Protein AF-A0A0L0SS19-F1 (afdb_monomer)

InterPro domains:
  IPR013730 Fyv7/TAP26 [PF08524] (125-200)
  IPR013730 Fyv7/TAP26 [PR01854] (126-149)
  IPR013730 Fyv7/TAP26 [PR01854] (151-172)
  IPR013730 Fyv7/TAP26 [PR01854] (174-198)

Sequence (203 aa):
MKLNSKQKLIHNSRVKKSYAKLLAKEGYGGPSTPAITEDEATPPGNERHSSLLPDDNEAELAPRRAPQGKLAGNRSYSSCSPADPFPKIRISPLVPFLSTRSDIAKAVAKAGAKNRNITALTGPVSKPNPFKKAFEEAERIRAEREREVQERLRKKQDVAKAKKSAQRKRHHEATVMNKKNDRGQPNMRSRINLLLDKIQGGK

Solvent-accessible surface area (backbone atoms only — not comparable to full-atom values): 13844 Å² total; per-residue (Å²): 134,88,74,52,74,70,56,49,53,52,49,52,54,50,51,53,52,52,49,54,52,48,34,51,72,71,66,74,47,73,86,87,73,79,87,84,75,92,80,89,90,85,88,87,82,93,74,88,81,83,73,89,72,86,87,81,77,86,74,78,82,71,83,80,80,76,82,86,77,87,74,88,77,92,74,80,91,76,91,76,86,92,85,80,87,75,80,80,76,79,75,71,83,79,73,80,80,78,76,65,78,69,64,66,69,67,69,67,73,77,78,79,87,85,86,88,82,79,88,83,75,82,61,92,88,67,77,79,67,90,53,55,68,58,51,57,52,51,50,52,54,49,54,51,52,53,51,51,52,52,51,54,50,50,53,51,50,51,53,50,50,52,52,51,52,53,49,50,50,53,51,49,52,51,48,46,67,66,36,53,45,99,84,69,43,72,40,56,68,61,39,50,52,56,49,49,50,49,67,77,63,64,123

Foldseek 3Di:
DDDDPVRVVVVVVVVVVVVVVVCVVVVVDPDDDDDDDDDDDDDDDDDDPDDDDDPPPPPPPDPDDDDDDDDDDDDDDDDDDDDDDDPPPPPDPPPPPCPPPVPVVVVVVPPPPPDPDDPPPPDPDDDPDPCPVVVVVVVVVVVVVVVVVVVVVVVVVVVVVVVVVVVVVVVVLVCQQCDADPVRHRPVVSVVVVVVCCVVVVD

Mean predicted aligned error: 21.73 Å

Organism: Allomyces macrogynus (strain ATCC 38327) (NCBI:txid578462)

Structure (mmCIF, N/CA/C/O backbone):
data_AF-A0A0L0SS19-F1
#
_entry.id   AF-A0A0L0SS19-F1
#
loop_
_atom_site.group_PDB
_atom_site.id
_atom_site.type_symbol
_atom_site.label_atom_id
_atom_site.label_alt_id
_atom_site.label_comp_id
_atom_site.label_asym_id
_atom_site.label_entity_id
_atom_site.label_seq_id
_atom_site.pdbx_PDB_ins_code
_atom_site.Cartn_x
_atom_site.Cartn_y
_atom_site.Cartn_z
_atom_site.occupancy
_atom_site.B_iso_or_equiv
_atom_site.auth_seq_id
_atom_site.auth_comp_id
_atom_site.auth_asym_id
_atom_site.auth_atom_id
_atom_site.pdbx_PDB_model_num
ATOM 1 N N . MET A 1 1 ? 14.733 25.574 27.489 1.00 58.19 1 MET A N 1
ATOM 2 C CA . MET A 1 1 ? 14.801 25.111 26.082 1.00 58.19 1 MET A CA 1
ATOM 3 C C . MET A 1 1 ? 13.701 24.083 25.843 1.00 58.19 1 MET A C 1
ATOM 5 O O . MET A 1 1 ? 13.650 23.095 26.565 1.00 58.19 1 MET A O 1
ATOM 9 N N . LYS A 1 2 ? 12.764 24.329 24.917 1.00 63.97 2 LYS A N 1
ATOM 10 C CA . LYS A 1 2 ? 11.657 23.395 24.641 1.00 63.97 2 LYS A CA 1
ATOM 11 C C . LYS A 1 2 ? 12.193 22.221 23.814 1.00 63.97 2 LYS A C 1
ATOM 13 O O . LYS A 1 2 ? 12.734 22.435 22.738 1.00 63.97 2 LYS A O 1
ATOM 18 N N . LEU A 1 3 ? 12.055 20.996 24.322 1.00 70.31 3 LEU A N 1
ATOM 19 C CA . LEU A 1 3 ? 12.428 19.786 23.583 1.00 70.31 3 LEU A CA 1
ATOM 20 C C . LEU A 1 3 ? 11.507 19.600 22.371 1.00 70.31 3 LEU A C 1
ATOM 22 O O . LEU A 1 3 ? 10.281 19.688 22.501 1.00 70.31 3 LEU A O 1
ATOM 26 N N . ASN A 1 4 ? 12.095 19.293 21.215 1.00 85.19 4 ASN A N 1
ATOM 27 C CA . ASN A 1 4 ? 11.348 18.981 19.997 1.00 85.19 4 ASN A CA 1
ATOM 28 C C . ASN A 1 4 ? 10.493 17.719 20.208 1.00 85.19 4 ASN A C 1
ATOM 30 O O . ASN A 1 4 ? 10.881 16.824 20.961 1.00 85.19 4 ASN A O 1
ATOM 34 N N . SER A 1 5 ? 9.345 17.610 19.526 1.00 86.00 5 SER A N 1
ATOM 35 C CA . SER A 1 5 ? 8.390 16.491 19.695 1.00 86.00 5 SER A CA 1
ATOM 36 C C . SER A 1 5 ? 9.067 15.107 19.637 1.00 86.00 5 SER A C 1
ATOM 38 O O . SER A 1 5 ? 8.868 14.258 20.506 1.00 86.00 5 SER A O 1
ATOM 40 N N . LYS A 1 6 ? 10.011 14.928 18.702 1.00 89.25 6 LYS A N 1
ATOM 41 C CA . LYS A 1 6 ? 10.833 13.714 18.575 1.00 89.25 6 LYS A CA 1
ATOM 42 C C . LYS A 1 6 ? 11.695 13.422 19.811 1.00 89.25 6 LYS A C 1
ATOM 44 O O . LYS A 1 6 ? 11.805 12.272 20.226 1.00 89.25 6 LYS A O 1
ATOM 49 N N . GLN A 1 7 ? 12.305 14.443 20.411 1.00 89.19 7 GLN A N 1
ATOM 50 C CA . GLN A 1 7 ? 13.129 14.286 21.614 1.00 89.19 7 GLN A CA 1
ATOM 51 C C . GLN A 1 7 ? 12.273 13.912 22.827 1.00 89.19 7 GLN A C 1
ATOM 53 O O . GLN A 1 7 ? 12.681 13.050 23.604 1.00 89.19 7 GLN A O 1
ATOM 58 N N . LYS A 1 8 ? 11.065 14.482 22.948 1.00 91.88 8 LYS A N 1
ATOM 59 C CA . LYS A 1 8 ? 10.093 14.095 23.984 1.00 91.88 8 LYS A CA 1
ATOM 60 C C . LYS A 1 8 ? 9.676 12.632 23.846 1.00 91.88 8 LYS A C 1
ATOM 62 O O . LYS A 1 8 ? 9.671 11.909 24.836 1.00 91.88 8 LYS A O 1
ATOM 67 N N . LEU A 1 9 ? 9.402 12.169 22.625 1.00 93.69 9 LEU A N 1
ATOM 68 C CA . LEU A 1 9 ? 9.032 10.773 22.377 1.00 93.69 9 LEU A CA 1
ATOM 69 C C . LEU A 1 9 ? 10.165 9.804 22.752 1.00 93.69 9 LEU A C 1
ATOM 71 O O . LEU A 1 9 ? 9.937 8.810 23.442 1.00 93.69 9 LEU A O 1
ATOM 75 N N . ILE A 1 10 ? 11.402 10.125 22.356 1.00 93.94 10 ILE A N 1
ATOM 76 C CA . ILE A 1 10 ? 12.586 9.330 22.713 1.00 93.94 10 ILE A CA 1
ATOM 77 C C . ILE A 1 10 ? 12.769 9.304 24.233 1.00 93.94 10 ILE A C 1
ATOM 79 O O . ILE A 1 10 ? 12.961 8.229 24.801 1.00 93.94 10 ILE A O 1
ATOM 83 N N . HIS A 1 11 ? 12.670 10.456 24.897 1.00 94.75 11 HIS A N 1
ATOM 84 C CA . HIS A 1 11 ? 12.782 10.556 26.348 1.00 94.75 11 HIS A CA 1
ATOM 85 C C . HIS A 1 11 ? 11.715 9.710 27.054 1.00 94.75 11 HIS A C 1
ATOM 87 O O . HIS A 1 11 ? 12.064 8.839 27.846 1.00 94.75 11 HIS A O 1
ATOM 93 N N . ASN A 1 12 ? 10.444 9.854 26.674 1.00 94.44 12 ASN A N 1
ATOM 94 C CA . ASN A 1 12 ? 9.341 9.078 27.240 1.00 94.44 12 ASN A CA 1
ATOM 95 C C . ASN A 1 12 ? 9.544 7.569 27.050 1.00 94.44 12 ASN A C 1
ATOM 97 O O . ASN A 1 12 ? 9.307 6.791 27.971 1.00 94.44 12 ASN A O 1
ATOM 101 N N . SER A 1 13 ? 10.029 7.139 25.880 1.00 93.94 13 SER A N 1
ATOM 102 C CA . SER A 1 13 ? 10.322 5.721 25.633 1.00 93.94 13 SER A CA 1
ATOM 103 C C . SER A 1 13 ? 11.456 5.188 26.519 1.00 93.94 13 SER A C 1
ATOM 105 O O . SER A 1 13 ? 11.392 4.049 26.981 1.00 93.94 13 SER A O 1
ATOM 107 N N . ARG A 1 14 ? 12.477 6.011 26.802 1.00 96.12 14 ARG A N 1
ATOM 108 C CA . ARG A 1 14 ? 13.580 5.660 27.709 1.00 96.12 14 ARG A CA 1
ATOM 109 C C . ARG A 1 14 ? 13.100 5.580 29.154 1.00 96.12 14 ARG A C 1
ATOM 111 O O . ARG A 1 14 ? 13.390 4.581 29.802 1.00 96.12 14 ARG A O 1
ATOM 118 N N . VAL A 1 15 ? 12.318 6.563 29.603 1.00 96.00 15 VAL A N 1
ATOM 119 C CA . VAL A 1 15 ? 11.724 6.608 30.951 1.00 96.00 15 VAL A CA 1
ATOM 120 C C . VAL A 1 15 ? 10.823 5.397 31.197 1.00 96.00 15 VAL A C 1
ATOM 122 O O . VAL A 1 15 ? 10.957 4.726 32.216 1.00 96.00 15 VAL A O 1
ATOM 125 N N . LYS A 1 16 ? 9.960 5.038 30.238 1.00 95.06 16 LYS A N 1
ATOM 126 C CA . LYS A 1 16 ? 9.112 3.838 30.351 1.00 95.06 16 LYS A CA 1
ATOM 127 C C . LYS A 1 16 ? 9.937 2.554 30.458 1.00 95.06 16 LYS A C 1
ATOM 129 O O . LYS A 1 16 ? 9.637 1.702 31.287 1.00 95.06 16 LYS A O 1
ATOM 134 N N . LYS A 1 17 ? 11.000 2.419 29.656 1.00 95.12 17 LYS A N 1
ATOM 135 C CA . LYS A 1 17 ? 11.898 1.253 29.715 1.00 95.12 17 LYS A CA 1
ATOM 136 C C . LYS A 1 17 ? 12.668 1.171 31.032 1.00 95.12 17 LYS A C 1
ATOM 138 O O . LYS A 1 17 ? 12.829 0.072 31.551 1.00 95.12 17 LYS A O 1
ATOM 143 N N . SER A 1 18 ? 13.163 2.289 31.565 1.00 92.12 18 SER A N 1
ATOM 144 C CA . SER A 1 18 ? 13.852 2.292 32.862 1.00 92.12 18 SER A CA 1
ATOM 145 C C . SER A 1 18 ? 12.894 1.972 34.003 1.00 92.12 18 SER A C 1
ATOM 147 O O . SER A 1 18 ? 13.243 1.181 34.869 1.00 92.12 18 SER A O 1
ATOM 149 N N . TYR A 1 19 ? 11.674 2.511 33.964 1.00 93.12 19 TYR A N 1
ATOM 150 C CA . TYR A 1 19 ? 10.646 2.221 34.958 1.00 93.12 19 TYR A CA 1
ATOM 151 C C . TYR A 1 19 ? 10.240 0.741 34.957 1.00 93.12 19 TYR A C 1
ATOM 153 O O . TYR A 1 19 ? 10.231 0.110 36.006 1.00 93.12 19 TYR A O 1
ATOM 161 N N . ALA A 1 20 ? 10.027 0.144 33.779 1.00 89.19 20 ALA A N 1
ATOM 162 C CA . ALA A 1 20 ? 9.743 -1.288 33.668 1.00 89.19 20 ALA A CA 1
ATOM 163 C C . ALA A 1 20 ? 10.876 -2.164 34.237 1.00 89.19 20 ALA A C 1
ATOM 165 O O . ALA A 1 20 ? 10.614 -3.175 34.882 1.00 89.19 20 ALA A O 1
ATOM 166 N N . LYS A 1 21 ? 12.142 -1.764 34.045 1.00 89.56 21 LYS A N 1
ATOM 167 C CA . LYS A 1 21 ? 13.296 -2.460 34.641 1.00 89.56 21 LYS A CA 1
ATOM 168 C C . LYS A 1 21 ? 13.329 -2.352 36.165 1.00 89.56 21 LYS A C 1
ATOM 170 O O . LYS A 1 21 ? 13.730 -3.312 36.813 1.00 89.56 21 LYS A O 1
ATOM 175 N N . LEU A 1 22 ? 12.937 -1.208 36.726 1.00 88.94 22 LEU A N 1
ATOM 176 C CA . LEU A 1 22 ? 12.841 -1.027 38.177 1.00 88.94 22 LEU A CA 1
ATOM 177 C C . LEU A 1 22 ? 11.718 -1.886 38.761 1.00 88.94 22 LEU A C 1
ATOM 179 O O . LEU A 1 22 ? 11.968 -2.631 39.699 1.00 88.94 22 LEU A O 1
ATOM 183 N N . LEU A 1 23 ? 10.541 -1.893 38.130 1.00 85.38 23 LEU A N 1
ATOM 184 C CA . LEU A 1 23 ? 9.428 -2.756 38.539 1.00 85.38 23 LEU A CA 1
ATOM 185 C C . LEU A 1 23 ? 9.785 -4.248 38.502 1.00 85.38 23 LEU A C 1
ATOM 187 O O . LEU A 1 23 ? 9.401 -4.994 39.399 1.00 85.38 23 LEU A O 1
ATOM 191 N N . ALA A 1 24 ? 10.542 -4.680 37.488 1.00 80.62 24 ALA A N 1
ATOM 192 C CA . ALA A 1 24 ? 11.040 -6.052 37.408 1.00 80.62 24 ALA A CA 1
ATOM 193 C C . ALA A 1 24 ? 12.067 -6.369 38.510 1.00 80.62 24 ALA A C 1
ATOM 195 O O . ALA A 1 24 ? 12.122 -7.495 38.992 1.00 80.62 24 ALA A O 1
ATOM 196 N N . LYS A 1 25 ? 12.879 -5.386 38.921 1.00 84.31 25 LYS A N 1
ATOM 197 C CA . LYS A 1 25 ? 13.882 -5.545 39.984 1.00 84.31 25 LYS A CA 1
ATOM 198 C C . LYS A 1 25 ? 13.261 -5.558 41.386 1.00 84.31 25 LYS A C 1
ATOM 200 O O . LYS A 1 25 ? 13.773 -6.249 42.256 1.00 84.31 25 LYS A O 1
ATOM 205 N N . GLU A 1 26 ? 12.177 -4.816 41.596 1.00 78.88 26 GLU A N 1
ATOM 206 C CA . GLU A 1 26 ? 11.478 -4.694 42.886 1.00 78.88 26 GLU A CA 1
ATOM 207 C C . GLU A 1 26 ? 10.372 -5.746 43.086 1.00 78.88 26 GLU A C 1
ATOM 209 O O . GLU A 1 26 ? 9.649 -5.699 44.075 1.00 78.88 26 GLU A O 1
ATOM 214 N N . GLY A 1 27 ? 10.221 -6.704 42.163 1.00 67.56 27 GLY A N 1
ATOM 215 C CA . GLY A 1 27 ? 9.250 -7.799 42.292 1.00 67.56 27 GLY A CA 1
ATOM 216 C C . GLY A 1 27 ? 7.784 -7.395 42.089 1.00 67.56 27 GLY A C 1
ATOM 217 O O . GLY A 1 27 ? 6.902 -8.237 42.219 1.00 67.56 27 GLY A O 1
ATOM 218 N N . TYR A 1 28 ? 7.510 -6.140 41.719 1.00 62.31 28 TYR A N 1
ATOM 219 C CA . TYR A 1 28 ? 6.160 -5.647 41.410 1.00 62.31 28 TYR A CA 1
ATOM 220 C C . TYR A 1 28 ? 5.714 -5.959 39.970 1.00 62.31 28 TYR A C 1
ATOM 222 O O . TYR A 1 28 ? 4.529 -5.870 39.651 1.00 62.31 28 TYR A O 1
ATOM 230 N N . GLY A 1 29 ? 6.643 -6.335 39.087 1.00 56.50 29 GLY A N 1
ATOM 231 C CA . GLY A 1 29 ? 6.344 -6.852 37.752 1.00 56.50 29 GLY A CA 1
ATOM 232 C C . GLY A 1 29 ? 6.274 -8.376 37.760 1.00 56.50 29 GLY A C 1
ATOM 233 O O . GLY A 1 29 ? 7.290 -9.028 37.530 1.00 56.50 29 GLY A O 1
ATOM 234 N N . GLY A 1 30 ? 5.093 -8.937 38.028 1.00 51.06 30 GLY A N 1
ATOM 235 C CA . GLY A 1 30 ? 4.859 -10.380 37.942 1.00 51.06 30 GLY A CA 1
ATOM 236 C C . GLY A 1 30 ? 5.252 -10.959 36.567 1.00 51.06 30 GLY A C 1
ATOM 237 O O . GLY A 1 30 ? 5.147 -10.269 35.547 1.00 51.06 30 GLY A O 1
ATOM 238 N N . PRO A 1 31 ? 5.722 -12.216 36.509 1.00 49.84 31 PRO A N 1
ATOM 239 C CA . PRO A 1 31 ? 6.215 -12.834 35.285 1.00 49.84 31 PRO A CA 1
ATOM 240 C C . PRO A 1 31 ? 5.063 -13.165 34.322 1.00 49.84 31 PRO A C 1
ATOM 242 O O . PRO A 1 31 ? 4.438 -14.214 34.426 1.00 49.84 31 PRO A O 1
ATOM 245 N N . SER A 1 32 ? 4.809 -12.316 33.326 1.00 51.56 32 SER A N 1
ATOM 246 C CA . SER A 1 32 ? 4.187 -12.758 32.069 1.00 51.56 32 SER A CA 1
ATOM 247 C C . SER A 1 32 ? 5.329 -12.976 31.070 1.00 51.56 32 SER A C 1
ATOM 249 O O . SER A 1 32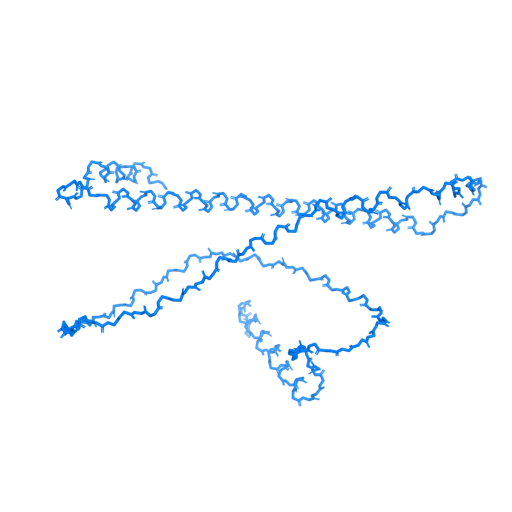 ? 5.914 -12.006 30.597 1.00 51.56 32 SER A O 1
ATOM 251 N N . THR A 1 33 ? 5.811 -14.165 30.737 1.00 47.66 33 THR A N 1
ATOM 252 C CA . THR A 1 33 ? 5.260 -15.523 30.731 1.00 47.66 33 THR A CA 1
ATOM 253 C C . THR A 1 33 ? 6.456 -16.482 30.600 1.00 47.66 33 THR A C 1
ATOM 255 O O . THR A 1 33 ? 7.240 -16.287 29.664 1.00 47.66 33 THR A O 1
ATOM 258 N N . PRO A 1 34 ? 6.632 -17.522 31.429 1.00 44.66 34 PRO A N 1
ATOM 259 C CA . PRO A 1 34 ? 7.363 -18.705 31.005 1.00 44.66 34 PRO A CA 1
ATOM 260 C C . PRO A 1 34 ? 6.408 -19.676 30.300 1.00 44.66 34 PRO A C 1
ATOM 262 O O . PRO A 1 34 ? 5.210 -19.719 30.576 1.00 44.66 34 PRO A O 1
ATOM 265 N N . ALA A 1 35 ? 6.964 -20.410 29.343 1.00 46.25 35 ALA A N 1
ATOM 266 C CA . ALA A 1 35 ? 6.311 -21.460 28.581 1.00 46.25 35 ALA A CA 1
ATOM 267 C C . ALA A 1 35 ? 5.540 -22.438 29.486 1.00 46.25 35 ALA A C 1
ATOM 269 O O . ALA A 1 35 ? 6.104 -22.990 30.427 1.00 46.25 35 ALA A O 1
ATOM 270 N N . ILE A 1 36 ? 4.262 -22.655 29.171 1.00 39.28 36 ILE A N 1
ATOM 271 C CA . ILE A 1 36 ? 3.443 -23.715 29.758 1.00 39.28 36 ILE A CA 1
ATOM 272 C C . ILE A 1 36 ? 3.715 -24.985 28.947 1.00 39.28 36 ILE A C 1
ATOM 274 O O . ILE A 1 36 ? 3.286 -25.100 27.799 1.00 39.28 36 ILE A O 1
ATOM 278 N N . THR A 1 37 ? 4.479 -25.899 29.539 1.00 44.25 37 THR A N 1
ATOM 279 C CA . THR A 1 37 ? 4.339 -27.343 29.330 1.00 44.25 37 THR A CA 1
ATOM 280 C C . THR A 1 37 ? 3.054 -27.808 30.011 1.00 44.25 37 THR A C 1
ATOM 282 O O . THR A 1 37 ? 2.724 -27.336 31.098 1.00 44.25 37 THR A O 1
ATOM 285 N N . GLU A 1 38 ? 2.329 -28.683 29.326 1.00 48.34 38 GLU A N 1
ATOM 286 C CA . GLU A 1 38 ? 1.059 -29.283 29.732 1.00 48.34 38 GLU A CA 1
ATOM 287 C C . GLU A 1 38 ? 1.206 -30.061 31.047 1.00 48.34 38 GLU A C 1
ATOM 289 O O . GLU A 1 38 ? 2.125 -30.863 31.173 1.00 48.34 38 GLU A O 1
ATOM 294 N N . ASP A 1 39 ? 0.352 -29.783 32.034 1.00 51.03 39 ASP A N 1
ATOM 295 C CA . ASP A 1 39 ? -0.538 -30.777 32.645 1.00 51.03 39 ASP A CA 1
ATOM 296 C C . ASP A 1 39 ? -1.341 -30.170 33.810 1.00 51.03 39 ASP A C 1
ATOM 298 O O . ASP A 1 39 ? -0.871 -29.320 34.563 1.00 51.03 39 ASP A O 1
ATOM 302 N N . GLU A 1 40 ? -2.560 -30.689 33.943 1.00 47.56 40 GLU A N 1
ATOM 303 C CA . GLU A 1 40 ? -3.430 -30.650 35.122 1.00 47.56 40 GLU A CA 1
ATOM 304 C C . GLU A 1 40 ? -4.441 -29.492 35.278 1.00 47.56 40 GLU A C 1
ATOM 306 O O . GLU A 1 40 ? -4.234 -28.322 34.963 1.00 47.56 40 GLU A O 1
ATOM 311 N N . ALA A 1 41 ? -5.639 -29.906 35.683 1.00 53.47 41 ALA A N 1
ATOM 312 C CA . ALA A 1 41 ? -6.928 -29.277 35.450 1.00 53.47 41 ALA A CA 1
ATOM 313 C C . ALA A 1 41 ? -7.349 -28.297 36.556 1.00 53.47 41 ALA A C 1
ATOM 315 O O . ALA A 1 41 ? -7.027 -28.532 37.715 1.00 53.47 41 ALA A O 1
ATOM 316 N N . THR A 1 42 ? -8.141 -27.265 36.199 1.00 45.34 42 THR A N 1
ATOM 317 C CA . THR A 1 42 ? -9.344 -26.731 36.909 1.00 45.34 42 THR A CA 1
ATOM 318 C C . THR A 1 42 ? -9.750 -25.340 36.351 1.00 45.34 42 THR A C 1
ATOM 320 O O . THR A 1 42 ? -8.909 -24.444 36.299 1.00 45.34 42 THR A O 1
ATOM 323 N N . PRO A 1 43 ? -11.025 -25.091 35.966 1.00 58.00 43 PRO A N 1
ATOM 324 C CA . PRO A 1 43 ? -11.619 -23.747 35.823 1.00 58.00 43 PRO A CA 1
ATOM 325 C C . PRO A 1 43 ? -12.578 -23.439 37.010 1.00 58.00 43 PRO A C 1
ATOM 327 O O . PRO A 1 43 ? -12.830 -24.355 37.793 1.00 58.00 43 PRO A O 1
ATOM 330 N N . PRO A 1 44 ? -13.228 -22.254 37.153 1.00 61.50 44 PRO A N 1
ATOM 331 C CA . PRO A 1 44 ? -13.167 -21.005 36.377 1.00 61.50 44 PRO A CA 1
ATOM 332 C C . PRO A 1 44 ? -13.003 -19.721 37.240 1.00 61.50 44 PRO A C 1
ATOM 334 O O . PRO A 1 44 ? -13.522 -19.617 38.348 1.00 61.50 44 PRO A O 1
ATOM 337 N N . GLY A 1 45 ? -12.382 -18.674 36.686 1.00 36.94 45 GLY A N 1
ATOM 338 C CA . GLY A 1 45 ? -12.271 -17.355 37.325 1.00 36.94 45 GLY A CA 1
ATOM 339 C C . GLY A 1 45 ? -12.417 -16.226 36.310 1.00 36.94 45 GLY A C 1
ATOM 340 O O . GLY A 1 45 ? -11.525 -15.957 35.517 1.00 36.94 45 GLY A O 1
ATOM 341 N N . ASN A 1 46 ? -13.595 -15.623 36.307 1.00 54.09 46 ASN A N 1
ATOM 342 C CA . ASN A 1 46 ? -14.070 -14.586 35.405 1.00 54.09 46 ASN A CA 1
ATOM 343 C C . ASN A 1 46 ? -13.500 -13.213 35.792 1.00 54.09 46 ASN A C 1
ATOM 345 O O . ASN A 1 46 ? -14.027 -12.613 36.720 1.00 54.09 46 ASN A O 1
ATOM 349 N N . GLU A 1 47 ? -12.531 -12.670 35.049 1.00 44.59 47 GLU A N 1
ATOM 350 C CA . GLU A 1 47 ? -12.296 -11.220 35.027 1.00 44.59 47 GLU A CA 1
ATOM 351 C C . GLU A 1 47 ? -12.110 -10.693 33.601 1.00 44.59 47 GLU A C 1
ATOM 353 O O . GLU A 1 47 ? -11.186 -11.017 32.853 1.00 44.59 47 GLU A O 1
ATOM 358 N N . ARG A 1 48 ? -13.076 -9.856 33.225 1.00 54.38 48 ARG A N 1
ATOM 359 C CA . ARG A 1 48 ? -13.123 -9.079 31.995 1.00 54.38 48 ARG A CA 1
ATOM 360 C C . ARG A 1 48 ? -12.042 -7.999 32.041 1.00 54.38 48 ARG A C 1
ATOM 362 O O . ARG A 1 48 ? -12.309 -6.882 32.480 1.00 54.38 48 ARG A O 1
ATOM 369 N N . HIS A 1 49 ? -10.857 -8.276 31.508 1.00 46.28 49 HIS A N 1
ATOM 370 C CA . HIS A 1 49 ? -9.927 -7.203 31.160 1.00 46.28 49 HIS A CA 1
ATOM 371 C C . HIS A 1 49 ? -10.331 -6.563 29.834 1.00 46.28 49 HIS A C 1
ATOM 373 O O . HIS A 1 49 ? -9.882 -6.906 28.743 1.00 46.28 49 HIS A O 1
ATOM 379 N N . SER A 1 50 ? -11.229 -5.595 29.970 1.00 54.62 50 SER A N 1
ATOM 380 C CA . SER A 1 50 ? -11.457 -4.536 29.001 1.00 54.62 50 SER A CA 1
ATOM 381 C C . SER A 1 50 ? -10.224 -3.628 28.975 1.00 54.62 50 SER A C 1
ATOM 383 O O . SER A 1 50 ? -10.033 -2.810 29.869 1.00 54.62 50 SER A O 1
ATOM 385 N N . SER A 1 51 ? -9.402 -3.731 27.936 1.00 47.88 51 SER A N 1
ATOM 386 C CA . SER A 1 51 ? -8.495 -2.653 27.537 1.00 47.88 51 SER A CA 1
ATOM 387 C C . SER A 1 51 ? -8.453 -2.564 26.014 1.00 47.88 51 SER A C 1
ATOM 389 O O . SER A 1 51 ? -7.579 -3.072 25.320 1.00 47.88 51 SER A O 1
ATOM 391 N N . LEU A 1 52 ? -9.479 -1.883 25.501 1.00 47.88 52 LEU A N 1
ATOM 392 C CA . LEU A 1 52 ? -9.443 -1.175 24.228 1.00 47.88 52 LEU A CA 1
ATOM 393 C C . LEU A 1 52 ? -8.238 -0.223 24.237 1.00 47.88 52 LEU A C 1
ATOM 395 O O . LEU A 1 52 ? -8.281 0.823 24.881 1.00 47.88 52 LEU A O 1
ATOM 399 N N . LEU A 1 53 ? -7.174 -0.587 23.526 1.00 55.12 53 LEU A N 1
ATOM 400 C CA . LEU A 1 53 ? -6.159 0.362 23.085 1.00 55.12 53 LEU A CA 1
ATOM 401 C C . LEU A 1 53 ? -6.516 0.837 21.666 1.00 55.12 53 LEU A C 1
ATOM 403 O O . LEU A 1 53 ? -6.793 -0.001 20.805 1.00 55.12 53 LEU A O 1
ATOM 407 N N . PRO A 1 54 ? -6.511 2.153 21.397 1.00 51.06 54 PRO A N 1
ATOM 408 C CA . PRO A 1 54 ? -6.544 2.675 20.039 1.00 51.06 54 PRO A CA 1
ATOM 409 C C . PRO A 1 54 ? -5.161 2.505 19.392 1.00 51.06 54 PRO A C 1
ATOM 411 O O . PRO A 1 54 ? -4.188 3.150 19.782 1.00 51.06 54 PRO A O 1
ATOM 414 N N . ASP A 1 55 ? -5.076 1.620 18.399 1.00 47.31 55 ASP A N 1
ATOM 415 C CA . ASP A 1 55 ? -3.947 1.535 17.469 1.00 47.31 55 ASP A CA 1
ATOM 416 C C . ASP A 1 55 ? -4.108 2.605 16.376 1.00 47.31 55 ASP A C 1
ATOM 418 O O . ASP A 1 55 ? -4.611 2.336 15.280 1.00 47.31 55 ASP A O 1
ATOM 422 N N . ASP A 1 56 ? -3.654 3.820 16.678 1.00 50.66 56 ASP A N 1
ATOM 423 C CA . ASP A 1 56 ? -3.397 4.868 15.688 1.00 50.66 56 ASP A CA 1
ATOM 424 C C . ASP A 1 56 ? -1.880 4.984 15.473 1.00 50.66 56 ASP A C 1
ATOM 426 O O . ASP A 1 56 ? -1.192 5.867 15.985 1.00 50.66 56 ASP A O 1
ATOM 430 N N . ASN A 1 57 ? -1.340 4.029 14.712 1.00 52.53 57 ASN A N 1
ATOM 431 C CA . ASN A 1 57 ? -0.018 4.118 14.096 1.00 52.53 57 ASN A CA 1
ATOM 432 C C . ASN A 1 57 ? -0.196 4.458 12.607 1.00 52.53 57 ASN A C 1
ATOM 434 O O . ASN A 1 57 ? -0.132 3.588 11.736 1.00 52.53 57 ASN A O 1
ATOM 438 N N . GLU A 1 58 ? -0.402 5.743 12.313 1.00 49.06 58 GLU A N 1
ATOM 439 C CA . GLU A 1 58 ? -0.149 6.334 10.992 1.00 49.06 58 GLU A CA 1
ATOM 440 C C . GLU A 1 58 ? 1.372 6.344 10.756 1.00 49.06 58 GLU A C 1
ATOM 442 O O . GLU A 1 58 ? 2.083 7.325 10.977 1.00 49.06 58 GLU A O 1
ATOM 447 N N . ALA A 1 59 ? 1.903 5.181 10.374 1.00 47.16 59 ALA A N 1
ATOM 448 C CA . ALA A 1 59 ? 3.268 5.039 9.899 1.00 47.16 59 ALA A CA 1
ATOM 449 C C . ALA A 1 59 ? 3.351 5.578 8.465 1.00 47.16 59 ALA A C 1
ATOM 451 O O . ALA A 1 59 ? 3.228 4.841 7.483 1.00 47.16 59 ALA A O 1
ATOM 452 N N . GLU A 1 60 ? 3.588 6.883 8.369 1.00 50.62 60 GLU A N 1
ATOM 453 C CA . GLU A 1 60 ? 4.052 7.562 7.168 1.00 50.62 60 GLU A CA 1
ATOM 454 C C . GLU A 1 60 ? 5.375 6.912 6.709 1.00 50.62 60 GLU A C 1
ATOM 456 O O . GLU A 1 60 ? 6.459 7.125 7.261 1.00 50.62 60 GLU A O 1
ATOM 461 N N . LEU A 1 61 ? 5.276 6.025 5.717 1.00 46.31 61 LEU A N 1
ATOM 462 C CA . LEU A 1 61 ? 6.408 5.361 5.075 1.00 46.31 61 LEU A CA 1
ATOM 463 C C . LEU A 1 61 ? 7.152 6.364 4.187 1.00 46.31 61 LEU A C 1
ATOM 465 O O . LEU A 1 61 ? 7.001 6.371 2.966 1.00 46.31 61 LEU A O 1
ATOM 469 N N . ALA A 1 62 ? 8.004 7.182 4.800 1.00 55.09 62 ALA A N 1
ATOM 470 C CA . ALA A 1 62 ? 9.034 7.907 4.074 1.00 55.09 62 ALA A CA 1
ATOM 471 C C . ALA A 1 62 ? 10.027 6.902 3.440 1.00 55.09 62 ALA A C 1
ATOM 473 O O . ALA A 1 62 ? 10.522 5.998 4.130 1.00 55.09 62 ALA A O 1
ATOM 474 N N . PRO A 1 63 ? 10.362 7.026 2.142 1.00 57.16 63 PRO A N 1
ATOM 475 C CA . PRO A 1 63 ? 11.337 6.159 1.498 1.00 57.16 63 PRO A CA 1
ATOM 476 C C . PRO A 1 63 ? 12.734 6.449 2.060 1.00 57.16 63 PRO A C 1
ATOM 478 O O . PRO A 1 63 ? 13.339 7.487 1.795 1.00 57.16 63 PRO A O 1
ATOM 481 N N . ARG A 1 64 ? 13.268 5.509 2.845 1.00 48.31 64 ARG A N 1
ATOM 482 C CA . ARG A 1 64 ? 14.664 5.527 3.290 1.00 48.31 64 ARG A CA 1
ATOM 483 C C . ARG A 1 64 ? 15.587 5.432 2.072 1.00 48.31 64 ARG A C 1
ATOM 485 O O . ARG A 1 64 ? 15.760 4.361 1.497 1.00 48.31 64 ARG A O 1
ATOM 492 N N . ARG A 1 65 ? 16.204 6.556 1.704 1.00 57.56 65 ARG A N 1
ATOM 493 C CA . ARG A 1 65 ? 17.417 6.599 0.878 1.00 57.56 65 ARG A CA 1
ATOM 494 C C . ARG A 1 65 ? 18.532 5.902 1.665 1.00 57.56 65 ARG A C 1
ATOM 496 O O . ARG A 1 65 ? 18.941 6.390 2.716 1.00 57.56 65 ARG A O 1
ATOM 503 N N . ALA A 1 66 ? 18.977 4.744 1.189 1.00 56.53 66 ALA A N 1
ATOM 504 C CA . ALA A 1 66 ? 20.154 4.074 1.728 1.00 56.53 66 ALA A CA 1
ATOM 505 C C . ALA A 1 66 ? 21.416 4.900 1.401 1.00 56.53 66 ALA A C 1
ATOM 507 O O . ALA A 1 66 ? 21.532 5.383 0.269 1.00 56.53 66 ALA A O 1
ATOM 508 N N . PRO A 1 67 ? 22.360 5.076 2.342 1.00 59.84 67 PRO A N 1
ATOM 509 C CA . PRO A 1 67 ? 23.658 5.651 2.027 1.00 59.84 67 PRO A CA 1
ATOM 510 C C . PRO A 1 67 ? 24.463 4.666 1.172 1.00 59.84 67 PRO A C 1
ATOM 512 O O . PRO A 1 67 ? 24.631 3.499 1.527 1.00 59.84 67 PRO A O 1
ATOM 515 N N . GLN A 1 68 ? 24.951 5.151 0.030 1.00 55.59 68 GLN A N 1
ATOM 516 C CA . GLN A 1 68 ? 25.926 4.456 -0.802 1.00 55.59 68 GLN A CA 1
ATOM 517 C C . GLN A 1 68 ? 27.254 4.354 -0.042 1.00 55.59 68 GLN A C 1
ATOM 519 O O . GLN A 1 68 ? 28.063 5.277 -0.048 1.00 55.59 68 GLN A O 1
ATOM 524 N N . GLY A 1 69 ? 27.467 3.224 0.627 1.00 49.59 69 GLY A N 1
ATOM 525 C CA . GLY A 1 69 ? 28.774 2.821 1.129 1.00 49.59 69 GLY A CA 1
ATOM 526 C C . GLY A 1 69 ? 29.541 2.100 0.028 1.00 49.59 69 GLY A C 1
ATOM 527 O O . GLY A 1 69 ? 29.261 0.942 -0.267 1.0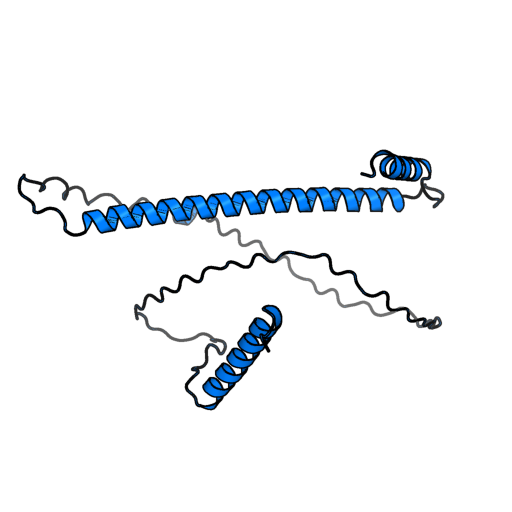0 49.59 69 GLY A O 1
ATOM 528 N N . LYS A 1 70 ? 30.498 2.800 -0.584 1.00 57.69 70 LYS A N 1
ATOM 529 C CA . LYS A 1 70 ? 31.585 2.202 -1.364 1.00 57.69 70 LYS A CA 1
ATOM 530 C C . LYS A 1 70 ? 32.452 1.373 -0.419 1.00 57.69 70 LYS A C 1
ATOM 532 O O . LYS A 1 70 ? 33.027 1.956 0.491 1.00 57.69 70 LYS A O 1
ATOM 537 N N . LEU A 1 71 ? 32.623 0.080 -0.678 1.00 54.47 71 LEU A N 1
ATOM 538 C CA . LEU A 1 71 ? 33.832 -0.637 -0.278 1.00 54.47 71 LEU A CA 1
ATOM 539 C C . LEU A 1 71 ? 34.241 -1.593 -1.396 1.00 54.47 71 LEU A C 1
ATOM 541 O O . LEU A 1 71 ? 33.526 -2.525 -1.756 1.00 54.47 71 LEU A O 1
ATOM 545 N N . ALA A 1 72 ? 35.401 -1.272 -1.960 1.00 52.47 72 ALA A N 1
ATOM 546 C CA . ALA A 1 72 ? 36.202 -2.135 -2.800 1.00 52.47 72 ALA A CA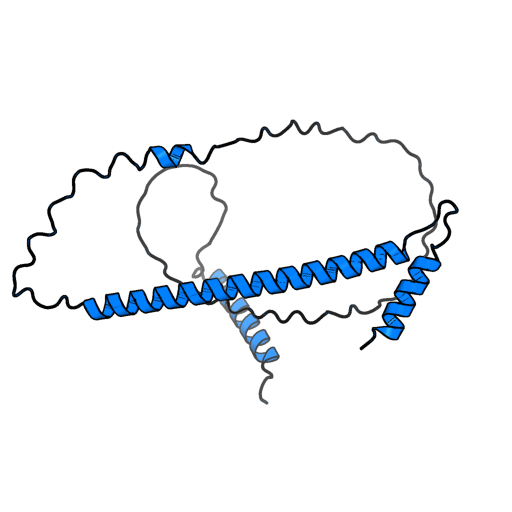 1
ATOM 547 C C . ALA A 1 72 ? 36.652 -3.367 -2.004 1.00 52.47 72 ALA A C 1
ATOM 549 O O . ALA A 1 72 ? 36.881 -3.290 -0.798 1.00 52.47 72 ALA A O 1
ATOM 550 N N . GLY A 1 73 ? 36.815 -4.491 -2.693 1.00 48.66 73 GLY A N 1
ATOM 551 C CA . GLY A 1 73 ? 37.318 -5.710 -2.079 1.00 48.66 73 GLY A CA 1
ATOM 552 C C . GLY A 1 73 ? 37.349 -6.859 -3.066 1.00 48.66 73 GLY A C 1
ATOM 553 O O . GLY A 1 73 ? 36.560 -7.790 -2.960 1.00 48.66 73 GLY A O 1
ATOM 554 N N . ASN A 1 74 ? 38.260 -6.770 -4.035 1.00 54.25 74 ASN A N 1
ATOM 555 C CA . ASN A 1 74 ? 38.677 -7.903 -4.849 1.00 54.25 74 ASN A CA 1
ATOM 556 C C . ASN A 1 74 ? 39.112 -9.042 -3.916 1.00 54.25 74 ASN A C 1
ATOM 558 O O . ASN A 1 74 ? 40.100 -8.900 -3.196 1.00 54.25 74 ASN A O 1
ATOM 562 N N . ARG A 1 75 ? 38.405 -10.174 -3.937 1.00 50.69 75 ARG A N 1
ATOM 563 C CA . ARG A 1 75 ? 38.955 -11.441 -3.454 1.00 50.69 75 ARG A CA 1
ATOM 564 C C . ARG A 1 75 ? 38.904 -12.471 -4.565 1.00 50.69 75 ARG A C 1
ATOM 566 O O . ARG A 1 75 ? 37.856 -12.793 -5.113 1.00 50.69 75 ARG A O 1
ATOM 573 N N . SER A 1 76 ? 40.118 -12.877 -4.888 1.00 56.75 76 SER A N 1
ATOM 574 C CA . SER A 1 76 ? 40.563 -13.881 -5.828 1.00 56.75 76 SER A CA 1
ATOM 575 C C . SER A 1 76 ? 39.834 -15.211 -5.685 1.00 56.75 76 SER A C 1
ATOM 577 O O . SER A 1 76 ? 39.549 -15.676 -4.583 1.00 56.75 76 SER A O 1
ATOM 579 N N . TYR A 1 77 ? 39.627 -15.834 -6.840 1.00 50.94 77 TYR A N 1
ATOM 580 C CA . TYR A 1 77 ? 39.279 -17.233 -7.007 1.00 50.94 77 TYR A CA 1
ATOM 581 C C . TYR A 1 77 ? 40.229 -18.136 -6.210 1.00 50.94 77 TYR A C 1
ATOM 583 O O . TYR A 1 77 ? 41.446 -18.034 -6.344 1.00 50.94 77 TYR A O 1
ATOM 591 N N . SER A 1 78 ? 39.658 -19.044 -5.422 1.00 52.69 78 SER A N 1
ATOM 592 C CA . SER A 1 78 ? 40.319 -20.278 -5.013 1.00 52.69 78 SER A CA 1
ATOM 593 C C . SER A 1 78 ? 39.354 -21.420 -5.293 1.00 52.69 78 SER A C 1
ATOM 595 O O . SER A 1 78 ? 38.281 -21.529 -4.701 1.00 52.69 78 SER A O 1
ATOM 597 N N . SER A 1 79 ? 39.726 -22.202 -6.294 1.00 60.06 79 SER A N 1
ATOM 598 C CA . SER A 1 79 ? 39.170 -23.492 -6.656 1.00 60.06 79 SER A CA 1
ATOM 599 C C . SER A 1 79 ? 39.414 -24.506 -5.539 1.00 60.06 79 SER A C 1
ATOM 601 O O . SER A 1 79 ? 40.565 -24.842 -5.277 1.00 60.06 79 SER A O 1
ATOM 603 N N . CYS A 1 80 ? 38.350 -25.052 -4.951 1.00 40.50 80 CYS A N 1
ATOM 604 C CA . CYS A 1 80 ? 38.396 -26.355 -4.295 1.00 40.50 80 CYS A CA 1
ATOM 605 C C . CYS A 1 80 ? 37.107 -27.132 -4.591 1.00 40.50 80 CYS A C 1
ATOM 607 O O . CYS A 1 80 ? 36.002 -26.666 -4.333 1.00 40.50 80 CYS A O 1
ATOM 609 N N . SER A 1 81 ? 37.355 -28.284 -5.205 1.00 48.38 81 SER A N 1
ATOM 610 C CA . SER A 1 81 ? 36.557 -29.441 -5.600 1.00 48.38 81 SER A CA 1
ATOM 611 C C . SER A 1 81 ? 35.098 -29.643 -5.149 1.00 48.38 81 SER A C 1
ATOM 613 O O . SER A 1 81 ? 34.718 -29.300 -4.031 1.00 48.38 81 SER A O 1
ATOM 615 N N . PRO A 1 82 ? 34.317 -30.354 -5.991 1.00 63.84 82 PRO A N 1
ATOM 616 C CA . PRO A 1 82 ? 32.973 -30.824 -5.702 1.00 63.84 82 PRO A CA 1
ATOM 617 C C . PRO A 1 82 ? 33.006 -32.219 -5.061 1.00 63.84 82 PRO A C 1
ATOM 619 O O . PRO A 1 82 ? 33.563 -33.142 -5.644 1.00 63.84 82 PRO A O 1
ATOM 622 N N . ALA A 1 83 ? 32.368 -32.388 -3.907 1.00 55.12 83 ALA A N 1
ATOM 623 C CA . ALA A 1 83 ? 31.688 -33.621 -3.499 1.00 55.12 83 ALA A CA 1
ATOM 624 C C . ALA A 1 83 ? 31.216 -33.449 -2.058 1.00 55.12 83 ALA A C 1
ATOM 626 O O . ALA A 1 83 ? 32.014 -33.571 -1.146 1.00 55.12 83 ALA A O 1
ATOM 627 N N . ASP A 1 84 ? 29.924 -33.186 -1.877 1.00 53.44 84 ASP A N 1
ATOM 628 C CA . ASP A 1 84 ? 29.188 -33.740 -0.744 1.00 53.44 84 ASP A CA 1
ATOM 629 C C . ASP A 1 84 ? 27.700 -33.814 -1.123 1.00 53.44 84 ASP A C 1
ATOM 631 O O . ASP A 1 84 ? 27.045 -32.782 -1.321 1.00 53.44 84 ASP A O 1
ATOM 635 N N . PRO A 1 85 ? 27.137 -35.022 -1.305 1.00 64.19 85 PRO A N 1
ATOM 636 C CA . PRO A 1 85 ? 25.709 -35.183 -1.497 1.00 64.19 85 PRO A CA 1
ATOM 637 C C . PRO A 1 85 ? 25.015 -34.939 -0.156 1.00 64.19 85 PRO A C 1
ATOM 639 O O . PRO A 1 85 ? 25.012 -35.796 0.726 1.00 64.19 85 PRO A O 1
ATOM 642 N N . PHE A 1 86 ? 24.400 -33.766 -0.005 1.00 58.28 86 PHE A N 1
ATOM 643 C CA . PHE A 1 86 ? 23.512 -33.493 1.121 1.00 58.28 86 PHE A CA 1
ATOM 644 C C . PHE A 1 86 ? 22.480 -34.626 1.273 1.00 58.28 86 PHE A C 1
ATOM 646 O O . PHE A 1 86 ? 21.859 -35.027 0.277 1.00 58.28 86 PHE A O 1
ATOM 653 N N . PRO A 1 87 ? 22.251 -35.136 2.497 1.00 61.53 87 PRO A N 1
ATOM 654 C CA . PRO A 1 87 ? 21.235 -36.145 2.728 1.00 61.53 87 PRO A CA 1
ATOM 655 C C . PRO A 1 87 ? 19.871 -35.564 2.357 1.00 61.53 87 PRO A C 1
ATOM 657 O O . PRO A 1 87 ? 19.424 -34.553 2.901 1.00 61.53 87 PRO A O 1
ATOM 660 N N . LYS A 1 88 ? 19.202 -36.211 1.398 1.00 59.75 88 LYS A N 1
ATOM 661 C CA . LYS A 1 88 ? 17.803 -35.949 1.054 1.00 59.75 88 LYS A CA 1
ATOM 662 C C . LYS A 1 88 ? 16.949 -36.235 2.286 1.00 59.75 88 LYS A C 1
ATOM 664 O O . LYS A 1 88 ? 16.552 -37.377 2.513 1.00 59.75 88 LYS A O 1
ATOM 669 N N . ILE A 1 89 ? 16.649 -35.201 3.066 1.00 57.22 89 ILE A N 1
ATOM 670 C CA . ILE A 1 89 ? 15.606 -35.254 4.088 1.00 57.22 89 ILE A CA 1
ATOM 671 C C . ILE A 1 89 ? 14.294 -35.477 3.333 1.00 57.22 89 ILE A C 1
ATOM 673 O O . ILE A 1 89 ? 13.756 -34.571 2.695 1.00 57.22 89 ILE A O 1
ATOM 677 N N . ARG A 1 90 ? 13.814 -36.724 3.342 1.00 57.78 90 ARG A N 1
ATOM 678 C CA . ARG A 1 90 ? 12.470 -37.079 2.887 1.00 57.78 90 ARG A CA 1
ATOM 679 C C . ARG A 1 90 ? 11.486 -36.465 3.875 1.00 57.78 90 ARG A C 1
ATOM 681 O O . ARG A 1 90 ? 11.132 -37.083 4.871 1.00 57.78 90 ARG A O 1
ATOM 688 N N . ILE A 1 91 ? 11.070 -35.235 3.599 1.00 63.34 91 ILE A N 1
ATOM 689 C CA . ILE A 1 91 ? 9.891 -34.647 4.224 1.00 63.34 91 ILE A CA 1
ATOM 690 C C . ILE A 1 91 ? 8.709 -35.431 3.656 1.00 63.34 91 ILE A C 1
ATOM 692 O O . ILE A 1 91 ? 8.321 -35.250 2.502 1.00 63.34 91 ILE A O 1
ATOM 696 N N . SER A 1 92 ? 8.207 -36.384 4.435 1.00 65.56 92 SER A N 1
ATOM 697 C CA . SER A 1 92 ? 6.955 -37.077 4.153 1.00 65.56 92 SER A CA 1
ATOM 698 C C . SER A 1 92 ? 5.848 -36.045 3.909 1.00 65.56 92 SER A C 1
ATOM 700 O O . SER A 1 92 ? 5.805 -35.033 4.616 1.00 65.56 92 SER A O 1
ATOM 702 N N . PRO A 1 93 ? 4.967 -36.260 2.915 1.00 62.66 93 PRO A N 1
ATOM 703 C CA . PRO A 1 93 ? 3.890 -35.329 2.630 1.00 62.66 93 PRO A CA 1
ATOM 704 C C . PRO A 1 93 ? 3.006 -35.210 3.870 1.00 62.66 93 PRO A C 1
ATOM 706 O O . PRO A 1 93 ? 2.353 -36.167 4.284 1.00 62.66 93 PRO A O 1
ATOM 709 N N . LEU A 1 94 ? 3.029 -34.022 4.471 1.00 60.88 94 LEU A N 1
ATOM 710 C CA . LEU A 1 94 ? 2.092 -33.609 5.499 1.00 60.88 94 LEU A CA 1
ATOM 711 C C . LEU A 1 94 ? 0.701 -33.695 4.871 1.00 60.88 94 LEU A C 1
ATOM 713 O O . LEU A 1 94 ? 0.339 -32.879 4.021 1.00 60.88 94 LEU A O 1
ATOM 717 N N . VAL A 1 95 ? -0.036 -34.745 5.227 1.00 67.62 95 VAL A N 1
ATOM 718 C CA . VAL A 1 95 ? -1.427 -34.916 4.823 1.00 67.62 95 VAL A CA 1
ATOM 719 C C . VAL A 1 95 ? -2.194 -33.646 5.200 1.00 67.62 95 VAL A C 1
ATOM 721 O O . VAL A 1 95 ? -2.122 -33.212 6.354 1.00 67.62 95 VAL A O 1
ATOM 724 N N . PRO A 1 96 ? -2.912 -33.006 4.262 1.00 57.38 96 PRO A N 1
ATOM 725 C CA . PRO A 1 96 ? -3.805 -31.925 4.620 1.00 57.38 96 PRO A CA 1
ATOM 726 C C . PRO A 1 96 ? -4.915 -32.534 5.475 1.00 57.38 96 PRO A C 1
ATOM 728 O O . PRO A 1 96 ? -5.798 -33.226 4.970 1.00 57.38 96 PRO A O 1
ATOM 731 N N . PHE A 1 97 ? -4.852 -32.289 6.783 1.00 48.69 97 PHE A N 1
ATOM 732 C CA . PHE A 1 97 ? -5.963 -32.494 7.699 1.00 48.69 97 PHE A CA 1
ATOM 733 C C . PHE A 1 97 ? -7.068 -31.515 7.288 1.00 48.69 97 PHE A C 1
ATOM 735 O O . PHE A 1 97 ? -7.173 -30.392 7.783 1.00 48.69 97 PHE A O 1
ATOM 742 N N . LEU A 1 98 ? -7.847 -31.924 6.288 1.00 51.47 98 LEU A N 1
ATOM 743 C CA . LEU A 1 98 ? -9.097 -31.308 5.875 1.00 51.47 98 LEU A CA 1
ATOM 744 C C . LEU A 1 98 ? -10.108 -31.535 7.001 1.00 51.47 98 LEU A C 1
ATOM 746 O O . LEU A 1 98 ? -10.995 -32.374 6.906 1.00 51.47 98 LEU A O 1
ATOM 750 N N . SER A 1 99 ? -9.957 -30.782 8.091 1.00 45.03 99 SER A N 1
ATOM 751 C CA . SER A 1 99 ? -11.034 -30.590 9.051 1.00 45.03 99 SER A CA 1
ATOM 752 C C . SER A 1 99 ? -12.054 -29.671 8.392 1.00 45.03 99 SER A C 1
ATOM 754 O O . SER A 1 99 ? -11.916 -28.444 8.340 1.00 45.03 99 SER A O 1
ATOM 756 N N . THR A 1 100 ? -13.047 -30.301 7.783 1.00 54.34 100 THR A N 1
ATOM 757 C CA . THR A 1 100 ? -14.233 -29.674 7.230 1.00 54.34 100 THR A CA 1
ATOM 758 C C . THR A 1 100 ? -14.942 -28.883 8.328 1.00 54.34 100 THR A C 1
ATOM 760 O O . THR A 1 100 ? -15.655 -29.415 9.171 1.00 54.34 100 THR A O 1
ATOM 763 N N . ARG A 1 101 ? -14.796 -27.553 8.288 1.00 51.56 101 ARG A N 1
ATOM 764 C CA . ARG A 1 101 ? -15.570 -26.580 9.087 1.00 51.56 101 ARG A CA 1
ATOM 765 C C . ARG A 1 101 ? -17.099 -26.681 8.903 1.00 51.56 101 ARG A C 1
ATOM 767 O O . ARG A 1 101 ? -17.828 -25.906 9.515 1.00 51.56 101 ARG A O 1
ATOM 774 N N . SER A 1 102 ? -17.601 -27.594 8.071 1.00 52.22 102 SER A N 1
ATOM 775 C CA . SER A 1 102 ? -19.027 -27.773 7.790 1.00 52.22 102 SER A CA 1
ATOM 776 C C . SER A 1 102 ? -19.786 -28.583 8.843 1.00 52.22 102 SER A C 1
ATOM 778 O O . SER A 1 102 ? -21.011 -28.486 8.879 1.00 52.22 102 SER A O 1
ATOM 780 N N . ASP A 1 103 ? -19.111 -29.313 9.736 1.00 48.78 103 ASP A N 1
ATOM 781 C CA . ASP A 1 103 ? -19.811 -30.224 10.660 1.00 48.78 103 ASP A CA 1
ATOM 782 C C . ASP A 1 103 ? -20.202 -29.573 11.999 1.00 48.78 103 ASP A C 1
ATOM 784 O O . ASP A 1 103 ? -21.121 -30.032 12.676 1.00 48.78 103 ASP A O 1
ATOM 788 N N . ILE A 1 104 ? -19.627 -28.411 12.335 1.00 52.00 104 ILE A N 1
ATOM 789 C CA . ILE A 1 104 ? -20.040 -27.625 13.515 1.00 52.00 104 ILE A CA 1
ATOM 790 C C . ILE A 1 104 ? -21.369 -26.888 13.255 1.00 52.00 104 ILE A C 1
ATOM 792 O O . ILE A 1 104 ? -22.149 -26.646 14.177 1.00 52.00 104 ILE A O 1
ATOM 796 N N . ALA A 1 105 ? -21.699 -26.591 11.994 1.00 50.81 105 ALA A N 1
ATOM 797 C CA . ALA A 1 105 ? -22.927 -25.872 11.649 1.00 50.81 105 ALA A CA 1
ATOM 798 C C . ALA A 1 105 ? -24.208 -26.720 11.808 1.00 50.81 105 ALA A C 1
ATOM 800 O O . ALA A 1 105 ? -25.299 -26.159 11.909 1.00 50.81 105 ALA A O 1
ATOM 801 N N . LYS A 1 106 ? -24.107 -28.056 11.879 1.00 49.34 106 LYS A N 1
ATOM 802 C CA . LYS A 1 106 ? -25.274 -28.948 12.032 1.00 49.34 106 LYS A CA 1
ATOM 803 C C . LYS A 1 106 ? -25.612 -29.319 13.480 1.00 49.34 106 LYS A C 1
ATOM 805 O O . LYS A 1 106 ? -26.733 -29.753 13.730 1.00 49.34 106 LYS A O 1
ATOM 810 N N . ALA A 1 107 ? -24.710 -29.087 14.436 1.00 46.06 107 ALA A N 1
ATOM 811 C CA . ALA A 1 107 ? -24.961 -29.362 15.856 1.00 46.06 107 ALA A CA 1
ATOM 812 C C . ALA A 1 107 ? -25.658 -28.204 16.605 1.00 46.06 107 ALA A C 1
ATOM 814 O O . ALA A 1 107 ? -26.248 -28.426 17.658 1.00 46.06 107 ALA A O 1
ATOM 815 N N . VAL A 1 108 ? -25.670 -26.982 16.055 1.00 50.69 108 VAL A N 1
ATOM 816 C CA . VAL A 1 108 ? -26.306 -25.809 16.701 1.00 50.69 108 VAL A CA 1
ATOM 817 C C . VAL A 1 108 ? -27.783 -25.633 16.301 1.00 50.69 108 VAL A C 1
ATOM 819 O O . VAL A 1 108 ? -28.537 -24.931 16.969 1.00 50.69 108 VAL A O 1
ATOM 822 N N . ALA A 1 109 ? -28.263 -26.336 15.270 1.00 52.81 109 ALA A N 1
ATOM 823 C CA . ALA A 1 109 ? -29.647 -26.212 14.798 1.00 52.81 109 ALA A CA 1
ATOM 824 C C . ALA A 1 109 ? -30.691 -26.991 15.632 1.00 52.81 109 ALA A C 1
ATOM 826 O O . ALA A 1 109 ? -31.884 -26.897 15.348 1.00 52.81 109 ALA A O 1
ATOM 827 N N . LYS A 1 110 ? -30.289 -27.756 16.662 1.00 51.28 110 LYS A N 1
ATOM 828 C CA . LYS A 1 110 ? -31.196 -28.658 17.408 1.00 51.28 110 LYS A CA 1
ATOM 829 C C . LYS A 1 110 ? -31.373 -28.328 18.898 1.00 51.28 110 LYS A C 1
ATOM 831 O O . LYS A 1 110 ? -31.834 -29.176 19.653 1.00 51.28 110 LYS A O 1
ATOM 836 N N . ALA A 1 111 ? -31.069 -27.094 19.309 1.00 50.16 111 ALA A N 1
ATOM 837 C CA . ALA A 1 111 ? -31.291 -26.596 20.677 1.00 50.16 111 ALA A CA 1
ATOM 838 C C . ALA A 1 111 ? -32.164 -25.319 20.744 1.00 50.16 111 ALA A C 1
ATOM 840 O O . ALA A 1 111 ? -32.161 -24.612 21.746 1.00 50.16 111 ALA A O 1
ATOM 841 N N . GLY A 1 112 ? -32.912 -24.999 19.680 1.00 50.00 112 GLY A N 1
ATOM 842 C CA . GLY A 1 112 ? -33.618 -23.715 19.530 1.00 50.00 112 GLY A CA 1
ATOM 843 C C . GLY A 1 112 ? -35.149 -23.771 19.544 1.00 50.00 112 GLY A C 1
ATOM 844 O O . GLY A 1 112 ? -35.783 -22.880 18.990 1.00 50.00 112 GLY A O 1
ATOM 845 N N . ALA A 1 113 ? -35.774 -24.804 20.113 1.00 54.75 113 ALA A N 1
ATOM 846 C CA . ALA A 1 113 ? -37.229 -24.968 20.044 1.00 54.75 113 ALA A CA 1
ATOM 847 C C . ALA A 1 113 ? -37.836 -25.326 21.404 1.00 54.75 113 ALA A C 1
ATOM 849 O O . ALA A 1 113 ? -38.269 -26.456 21.587 1.00 54.75 113 ALA A O 1
ATOM 850 N N . LYS A 1 114 ? -37.824 -24.377 22.355 1.00 58.97 114 LYS A N 1
ATOM 851 C CA . LYS A 1 114 ? -38.685 -24.302 23.562 1.00 58.97 114 LYS A CA 1
ATOM 852 C C . LYS A 1 114 ? -38.317 -23.049 24.377 1.00 58.97 114 LYS A C 1
ATOM 854 O O . LYS A 1 114 ? -37.730 -23.143 25.439 1.00 58.97 114 LYS A O 1
ATOM 859 N N . ASN A 1 115 ? -38.604 -21.861 23.845 1.00 57.00 115 ASN A N 1
ATOM 860 C CA . ASN A 1 115 ? -38.680 -20.616 24.626 1.00 57.00 115 ASN A CA 1
ATOM 861 C C . ASN A 1 115 ? -39.568 -19.609 23.879 1.00 57.00 115 ASN A C 1
ATOM 863 O O . ASN A 1 115 ? -39.138 -18.554 23.427 1.00 57.00 115 ASN A O 1
ATOM 867 N N . ARG A 1 116 ? -40.836 -19.985 23.683 1.00 56.59 116 ARG A N 1
ATOM 868 C CA . ARG A 1 116 ? -41.908 -19.072 23.267 1.00 56.59 116 ARG A CA 1
ATOM 869 C C . ARG A 1 116 ? -42.850 -18.897 24.455 1.00 56.59 116 ARG A C 1
ATOM 871 O O . ARG A 1 116 ? -43.829 -19.625 24.521 1.00 56.59 116 ARG A O 1
ATOM 878 N N . ASN A 1 117 ? -42.516 -18.023 25.410 1.00 53.72 117 ASN A N 1
ATOM 879 C CA . ASN A 1 117 ? -43.509 -17.393 26.299 1.00 53.72 117 ASN A CA 1
ATOM 880 C C . ASN A 1 117 ? -42.895 -16.359 27.262 1.00 53.72 117 ASN A C 1
ATOM 882 O O . ASN A 1 117 ? -42.925 -16.529 28.474 1.00 53.72 117 ASN A O 1
ATOM 886 N N . ILE A 1 118 ? -42.328 -15.265 26.744 1.00 55.72 118 ILE A N 1
ATOM 887 C CA . ILE A 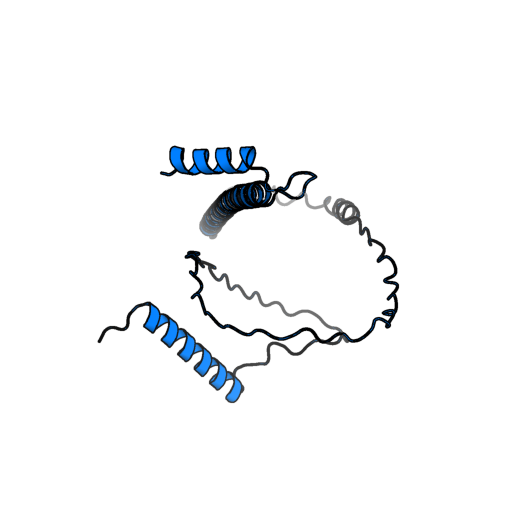1 118 ? -42.055 -14.079 27.590 1.00 55.72 118 ILE A CA 1
ATOM 888 C C . ILE A 1 118 ? -42.602 -12.782 26.961 1.00 55.72 118 ILE A C 1
ATOM 890 O O . ILE A 1 118 ? -42.556 -11.717 27.563 1.00 55.72 118 ILE A O 1
ATOM 894 N N . THR A 1 119 ? -43.196 -12.852 25.767 1.00 54.78 119 THR A N 1
ATOM 895 C CA . THR A 1 119 ? -43.641 -11.673 25.005 1.00 54.78 119 THR A CA 1
ATOM 896 C C . THR A 1 119 ? -45.075 -11.214 25.311 1.00 54.78 119 THR A C 1
ATOM 898 O O . THR A 1 119 ? -45.585 -10.355 24.605 1.00 54.78 119 THR A O 1
ATOM 901 N N . ALA A 1 120 ? -45.741 -11.761 26.336 1.00 51.44 120 ALA A N 1
ATOM 902 C CA . ALA A 1 120 ? -47.163 -11.494 26.612 1.00 51.44 120 ALA A CA 1
ATOM 903 C C . ALA A 1 120 ? -47.454 -10.900 28.010 1.00 51.44 120 ALA A C 1
ATOM 905 O O . ALA A 1 120 ? -48.593 -10.931 28.463 1.00 51.44 120 ALA A O 1
ATOM 906 N N . LEU A 1 121 ? -46.448 -10.337 28.693 1.00 54.28 121 LEU A N 1
ATOM 907 C CA . LEU A 1 121 ? -46.594 -9.683 30.010 1.00 54.28 121 LEU A CA 1
ATOM 908 C C . LEU A 1 121 ? -46.277 -8.175 29.990 1.00 54.28 121 LEU A C 1
ATOM 910 O O . LEU A 1 121 ? -45.978 -7.579 31.021 1.00 54.28 121 LEU A O 1
ATOM 914 N N . THR A 1 122 ? -46.353 -7.517 28.831 1.00 53.66 122 THR A N 1
ATOM 915 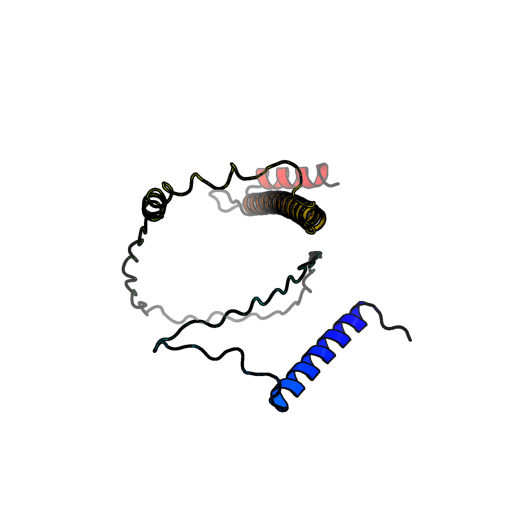C CA . THR A 1 122 ? -46.283 -6.048 28.756 1.00 53.66 122 THR A CA 1
ATOM 916 C C . THR A 1 122 ? -47.690 -5.461 28.824 1.00 53.66 122 THR A C 1
ATOM 918 O O . THR A 1 122 ? -48.229 -4.984 27.826 1.00 53.66 122 THR A O 1
ATOM 921 N N . GLY A 1 123 ? -48.305 -5.534 30.005 1.00 57.97 123 GLY A N 1
ATOM 922 C CA . GLY A 1 123 ? -49.472 -4.714 30.323 1.00 57.97 123 GLY A CA 1
ATOM 923 C C . GLY A 1 123 ? -49.113 -3.217 30.322 1.00 57.97 123 GLY A C 1
ATOM 924 O O . GLY A 1 123 ? -47.938 -2.862 30.489 1.00 57.97 123 GLY A O 1
ATOM 925 N N . PRO A 1 124 ? -50.095 -2.319 30.127 1.00 61.34 124 PRO A N 1
ATOM 926 C CA . PRO A 1 124 ? -49.877 -0.887 30.291 1.00 61.34 124 PRO A CA 1
ATOM 927 C C . PRO A 1 124 ? -49.473 -0.619 31.751 1.00 61.34 124 PRO A C 1
ATOM 929 O O . PRO A 1 124 ? -49.979 -1.271 32.656 1.00 61.34 124 PRO A O 1
ATOM 932 N N . VAL A 1 125 ? -48.581 0.347 31.992 1.00 58.62 125 VAL A N 1
ATOM 933 C CA . VAL A 1 125 ? -48.059 0.757 33.321 1.00 58.62 125 VAL A CA 1
ATOM 934 C C . VAL A 1 125 ? -46.829 -0.017 33.853 1.00 58.62 125 VAL A C 1
ATOM 936 O O . VAL A 1 125 ? -46.597 -0.099 35.057 1.00 58.62 125 VAL A O 1
ATOM 939 N N . SER A 1 126 ? -45.941 -0.505 32.980 1.00 68.69 126 SER A N 1
ATOM 940 C CA . SER A 1 126 ? -44.558 -0.794 33.402 1.00 68.69 126 SER A CA 1
ATOM 941 C C . SER A 1 126 ? -43.716 0.483 33.351 1.00 68.69 126 SER A C 1
ATOM 943 O O . SER A 1 126 ? -43.679 1.174 32.329 1.00 68.69 126 SER A O 1
ATOM 945 N N . LYS A 1 127 ? -43.053 0.814 34.467 1.00 78.62 127 LYS A N 1
ATOM 946 C CA . LYS A 1 127 ? -42.146 1.967 34.577 1.00 78.62 127 LYS A CA 1
ATOM 947 C C . LYS A 1 127 ? -41.120 1.919 33.433 1.00 78.62 127 LYS A C 1
ATOM 949 O O . LYS A 1 127 ? -40.626 0.835 33.111 1.00 78.62 127 LYS A O 1
ATOM 954 N N . PRO A 1 128 ? -40.788 3.059 32.800 1.00 81.88 128 PRO A N 1
ATOM 955 C CA . PRO A 1 128 ? -39.839 3.068 31.695 1.00 81.88 128 PRO A CA 1
ATOM 956 C C . PRO A 1 128 ? -38.520 2.441 32.152 1.00 81.88 128 PRO A C 1
ATOM 958 O O . PRO A 1 128 ? -37.979 2.823 33.187 1.00 81.88 128 PRO A O 1
ATOM 961 N N . ASN A 1 129 ? -38.031 1.452 31.393 1.00 82.25 129 ASN A N 1
ATOM 962 C CA . ASN A 1 129 ? -36.776 0.774 31.708 1.00 82.25 129 ASN A CA 1
ATOM 963 C C . ASN A 1 129 ? -35.663 1.836 31.868 1.00 82.25 129 ASN A C 1
ATOM 965 O O . ASN A 1 129 ? -35.402 2.579 30.912 1.00 82.25 129 ASN A O 1
ATOM 969 N N . PRO A 1 130 ? -35.025 1.920 33.053 1.00 86.06 130 PRO A N 1
ATOM 970 C CA . PRO A 1 130 ? -34.102 3.002 33.395 1.00 86.06 130 PRO A CA 1
ATOM 971 C C . PRO A 1 130 ? -32.863 3.040 32.491 1.00 86.06 130 PRO A C 1
ATOM 973 O O . PRO A 1 130 ? -32.196 4.066 32.408 1.00 86.06 130 PRO A O 1
ATOM 976 N N . PHE A 1 131 ? -32.582 1.955 31.765 1.00 87.12 131 PHE A N 1
ATOM 977 C CA . PHE A 1 131 ? -31.406 1.819 30.911 1.00 87.12 131 PHE A CA 1
ATOM 978 C C . PHE A 1 131 ? -31.686 1.990 29.416 1.00 87.12 131 PHE A C 1
ATOM 980 O O . PHE A 1 131 ? -30.769 1.821 28.620 1.00 87.12 131 PHE A O 1
ATOM 987 N N . LYS A 1 132 ? -32.910 2.345 28.992 1.00 85.94 132 LYS A N 1
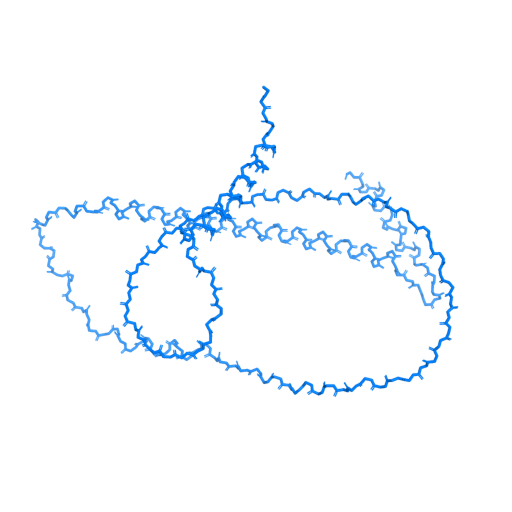ATOM 988 C CA . LYS A 1 132 ? -33.228 2.510 27.554 1.00 85.94 132 LYS A CA 1
ATOM 989 C C . LYS A 1 132 ? -32.263 3.457 26.840 1.00 85.94 132 LYS A C 1
ATOM 991 O O . LYS A 1 132 ? -31.730 3.106 25.795 1.00 85.94 132 LYS A O 1
ATOM 996 N N . LYS A 1 133 ? -31.960 4.598 27.467 1.00 86.94 133 LYS A N 1
ATOM 997 C CA . LYS A 1 133 ? -30.994 5.568 26.934 1.00 86.94 133 LYS A CA 1
ATOM 998 C C . LYS A 1 133 ? -29.590 4.969 26.783 1.00 86.94 133 LYS A C 1
ATOM 1000 O O . LYS A 1 133 ? -28.944 5.197 25.771 1.00 86.94 133 LYS A O 1
ATOM 1005 N N . ALA A 1 134 ? -29.150 4.158 27.747 1.00 88.62 134 ALA A N 1
ATOM 1006 C CA . ALA A 1 134 ? -27.844 3.503 27.699 1.00 88.62 134 ALA A CA 1
ATOM 1007 C C . ALA A 1 134 ? -27.761 2.443 26.585 1.00 88.62 134 ALA A C 1
ATOM 1009 O O . ALA A 1 134 ? -26.714 2.291 25.961 1.00 88.62 134 ALA A O 1
ATOM 1010 N N . PHE A 1 135 ? -28.857 1.730 26.304 1.00 89.31 135 PHE A N 1
ATOM 1011 C CA . PHE A 1 135 ? -28.913 0.783 25.188 1.00 89.31 135 PHE A CA 1
ATOM 1012 C C . PHE A 1 135 ? -28.873 1.489 23.831 1.00 89.31 135 PHE A C 1
ATOM 1014 O O . PHE A 1 135 ? -28.083 1.099 22.977 1.00 89.31 135 PHE A O 1
ATOM 1021 N N . GLU A 1 136 ? -29.656 2.554 23.657 1.00 86.94 136 GLU A N 1
ATOM 1022 C CA . GLU A 1 136 ? -29.654 3.352 22.425 1.00 86.94 136 GLU A CA 1
ATOM 1023 C C . GLU A 1 136 ? -28.279 3.986 22.156 1.00 86.94 136 GLU A C 1
ATOM 1025 O O . GLU A 1 136 ? -27.795 3.996 21.024 1.00 86.94 136 GLU A O 1
ATOM 1030 N N . GLU A 1 137 ? -27.606 4.482 23.197 1.00 87.12 137 GLU A N 1
ATOM 1031 C CA . GLU A 1 137 ? -26.256 5.038 23.085 1.00 87.12 137 GLU A CA 1
ATOM 1032 C C . GLU A 1 137 ? -25.213 3.956 22.762 1.00 87.12 137 GLU A C 1
ATOM 1034 O O . GLU A 1 137 ? -24.377 4.141 21.875 1.00 87.12 137 GLU A O 1
ATOM 1039 N N . ALA A 1 138 ? -25.296 2.784 23.397 1.00 87.12 138 ALA A N 1
ATOM 1040 C CA . ALA A 1 138 ? -24.421 1.655 23.088 1.00 87.12 138 ALA A CA 1
ATOM 1041 C C . ALA A 1 138 ? -24.604 1.142 21.648 1.00 87.12 138 ALA A C 1
ATOM 1043 O O . ALA A 1 138 ? -23.622 0.771 20.999 1.00 87.12 138 ALA A O 1
ATOM 1044 N N . GLU A 1 139 ? -25.835 1.138 21.129 1.00 89.12 139 GLU A N 1
ATOM 1045 C CA . GLU A 1 139 ? -26.116 0.796 19.731 1.00 89.12 139 GLU A CA 1
ATOM 1046 C C . GLU A 1 139 ? -25.525 1.819 18.761 1.00 89.12 139 GLU A C 1
ATOM 1048 O O . GLU A 1 139 ? -24.896 1.426 17.775 1.00 89.12 139 GLU A O 1
ATOM 1053 N N . ARG A 1 140 ? -25.626 3.120 19.064 1.00 89.38 140 ARG A N 1
ATOM 1054 C CA . ARG A 1 140 ? -24.965 4.166 18.266 1.00 89.38 140 ARG A CA 1
ATOM 1055 C C . ARG A 1 140 ? -23.450 3.981 18.230 1.00 89.38 140 ARG A C 1
ATOM 1057 O O . ARG A 1 140 ? -22.867 4.014 17.149 1.00 89.38 140 ARG A O 1
ATOM 1064 N N . ILE A 1 141 ? -22.829 3.707 19.377 1.00 88.06 141 ILE A N 1
ATOM 1065 C CA . ILE A 1 141 ? -21.378 3.480 19.474 1.00 88.06 141 ILE A CA 1
ATOM 1066 C C . ILE A 1 141 ? -20.953 2.238 18.676 1.00 88.06 141 ILE A C 1
ATOM 1068 O O . ILE A 1 141 ? -19.908 2.245 18.024 1.00 88.06 141 ILE A O 1
ATOM 1072 N N . ARG A 1 142 ? -21.744 1.156 18.695 1.00 86.38 142 ARG A N 1
ATOM 1073 C CA . ARG A 1 142 ? -21.459 -0.036 17.876 1.00 86.38 142 ARG A CA 1
ATOM 1074 C C . ARG A 1 142 ? -21.546 0.269 16.384 1.00 86.38 142 ARG A C 1
ATOM 1076 O O . ARG A 1 142 ? -20.619 -0.070 15.654 1.00 86.38 142 ARG A O 1
ATOM 1083 N N . ALA A 1 143 ? -22.602 0.956 15.953 1.00 91.25 143 ALA A N 1
ATOM 1084 C CA . ALA A 1 143 ? -22.787 1.319 14.551 1.00 91.25 143 ALA A CA 1
ATOM 1085 C C . ALA A 1 143 ? -21.674 2.249 14.033 1.00 91.25 143 ALA A C 1
ATOM 1087 O O . ALA A 1 143 ? -21.219 2.101 12.898 1.00 91.25 143 ALA A O 1
ATOM 1088 N N . GLU A 1 144 ? -21.200 3.186 14.856 1.00 90.38 144 GLU A N 1
ATOM 1089 C CA . GLU A 1 144 ? -20.078 4.064 14.511 1.00 90.38 144 GLU A CA 1
ATOM 1090 C C . GLU A 1 144 ? -18.767 3.280 14.348 1.00 90.38 144 GLU A C 1
ATOM 1092 O O . GLU A 1 144 ? -18.097 3.406 13.320 1.00 90.38 144 GLU A O 1
ATOM 1097 N N . ARG A 1 145 ? -18.446 2.390 15.296 1.00 92.06 145 ARG A N 1
ATOM 1098 C CA . ARG A 1 145 ? -17.255 1.526 15.212 1.00 92.06 145 ARG A CA 1
ATOM 1099 C C . ARG A 1 145 ? -17.288 0.606 13.994 1.00 92.06 145 ARG A C 1
ATOM 1101 O O . ARG A 1 145 ? -16.263 0.401 13.351 1.00 92.06 145 ARG A O 1
ATOM 1108 N N . GLU A 1 146 ? -18.451 0.058 13.648 1.00 93.06 146 GLU A N 1
ATOM 1109 C CA . GLU A 1 146 ? -18.604 -0.775 12.451 1.00 93.06 146 GLU A CA 1
ATOM 1110 C C . GLU A 1 146 ? -18.340 0.015 11.164 1.00 93.06 146 GLU A C 1
ATOM 1112 O O . GLU A 1 146 ? -17.647 -0.482 10.270 1.00 93.06 146 GLU A O 1
ATOM 1117 N N . ARG A 1 147 ? -18.820 1.263 11.078 1.00 90.44 147 ARG A N 1
ATOM 1118 C CA . ARG A 1 147 ? -18.523 2.154 9.944 1.00 90.44 147 ARG A CA 1
ATOM 1119 C C . ARG A 1 147 ? -17.036 2.475 9.857 1.00 90.44 147 ARG A C 1
ATOM 1121 O O . ARG A 1 147 ? -16.462 2.374 8.773 1.00 90.44 147 ARG A O 1
ATOM 1128 N N . GLU A 1 148 ? -16.400 2.788 10.981 1.00 93.50 148 GLU A N 1
ATOM 1129 C CA . GLU A 1 148 ? -14.965 3.074 11.024 1.00 93.50 148 GLU A CA 1
ATOM 1130 C C . GLU A 1 148 ? -14.133 1.865 10.566 1.00 93.50 148 GLU A C 1
ATOM 1132 O O . GLU A 1 148 ? -13.224 1.995 9.742 1.00 93.50 148 GLU A O 1
ATOM 1137 N N . VAL A 1 149 ? -14.468 0.659 11.035 1.00 95.38 149 VAL A N 1
ATOM 1138 C CA . VAL A 1 149 ? -13.794 -0.580 10.614 1.00 95.38 149 VAL A CA 1
ATOM 1139 C C . VAL A 1 149 ? -13.960 -0.814 9.112 1.00 95.38 149 VAL A C 1
ATOM 1141 O O . VAL A 1 149 ? -12.987 -1.168 8.438 1.00 95.38 149 VAL A O 1
ATOM 1144 N N . GLN A 1 150 ? -15.155 -0.581 8.561 1.00 94.44 150 GLN A N 1
ATOM 1145 C CA . GLN A 1 150 ? -15.392 -0.688 7.120 1.00 94.44 150 GLN A CA 1
ATOM 1146 C C . GLN A 1 150 ? -14.572 0.334 6.324 1.00 94.44 150 GLN A C 1
ATOM 1148 O O . GLN A 1 150 ? -13.978 -0.018 5.300 1.00 94.44 150 GLN A O 1
ATOM 1153 N N . GLU A 1 151 ? -14.481 1.577 6.792 1.00 93.62 151 GLU A N 1
ATOM 1154 C CA . GLU A 1 151 ? -13.685 2.612 6.134 1.00 93.62 151 GLU A CA 1
ATOM 1155 C C . GLU A 1 151 ? -12.185 2.286 6.183 1.00 93.62 151 GLU A C 1
ATOM 1157 O O . GLU A 1 151 ? -11.501 2.337 5.155 1.00 93.62 151 GLU A O 1
ATOM 1162 N N . ARG A 1 152 ? -11.673 1.849 7.343 1.00 90.81 152 ARG A N 1
ATOM 1163 C CA . ARG A 1 152 ? -10.288 1.373 7.495 1.00 90.81 152 ARG A CA 1
ATOM 1164 C C . ARG A 1 152 ? -10.008 0.202 6.549 1.00 90.81 152 ARG A C 1
ATOM 1166 O O . ARG A 1 152 ? -8.936 0.147 5.942 1.00 90.81 152 ARG A O 1
AT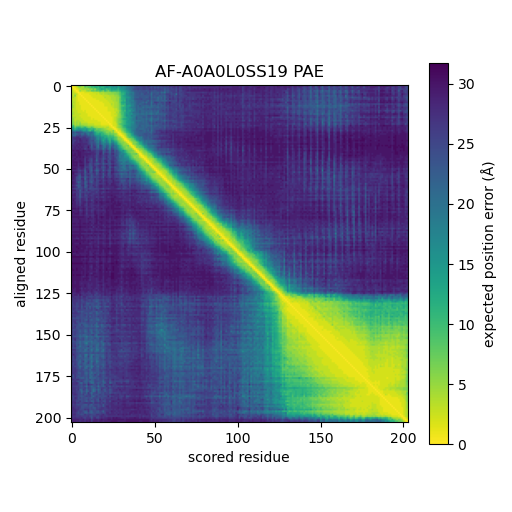OM 1173 N N . LEU A 1 153 ? -10.955 -0.723 6.381 1.00 95.62 153 LEU A N 1
ATOM 1174 C CA . LEU A 1 153 ? -10.811 -1.848 5.457 1.00 95.62 153 LEU A CA 1
ATOM 1175 C C . LEU A 1 153 ? -10.745 -1.380 3.996 1.00 95.62 153 LEU A C 1
ATOM 1177 O O . LEU A 1 153 ? -9.878 -1.849 3.256 1.00 95.62 153 LEU A O 1
ATOM 1181 N N . ARG A 1 154 ? -11.595 -0.429 3.589 1.00 95.62 154 ARG A N 1
ATOM 1182 C CA . ARG A 1 154 ? -11.553 0.158 2.238 1.00 95.62 154 ARG A CA 1
ATOM 1183 C C . ARG A 1 154 ? -10.221 0.853 1.966 1.00 95.62 154 ARG A C 1
ATOM 1185 O O . ARG A 1 154 ? -9.544 0.499 1.003 1.00 95.62 154 ARG A O 1
ATOM 1192 N N . LYS A 1 155 ? -9.768 1.725 2.874 1.00 96.81 155 LYS A N 1
ATOM 1193 C CA . LYS A 1 155 ? -8.459 2.396 2.766 1.00 96.81 155 LYS A CA 1
ATOM 1194 C C . LYS A 1 155 ? -7.314 1.389 2.633 1.00 96.81 155 LYS A C 1
ATOM 1196 O O . LYS A 1 155 ? -6.460 1.528 1.757 1.00 96.81 155 LYS A O 1
ATOM 1201 N N . LYS A 1 156 ? -7.315 0.323 3.444 1.00 95.50 156 LYS A N 1
ATOM 1202 C CA . LYS A 1 156 ? -6.318 -0.759 3.348 1.00 95.50 156 LYS A CA 1
ATOM 1203 C C . LYS A 1 156 ? -6.335 -1.441 1.979 1.00 95.50 156 LYS A C 1
ATOM 1205 O O . LYS A 1 156 ? -5.266 -1.702 1.425 1.00 95.50 156 LYS A O 1
ATOM 1210 N N . GLN A 1 157 ? -7.515 -1.721 1.424 1.00 96.31 157 GLN A N 1
ATOM 1211 C CA . GLN A 1 157 ? -7.636 -2.322 0.094 1.00 96.31 157 GLN A CA 1
ATOM 1212 C C . GLN A 1 157 ? -7.093 -1.404 -1.002 1.00 96.31 157 GLN A C 1
ATOM 1214 O O . GLN A 1 157 ? -6.372 -1.878 -1.881 1.00 96.31 157 GLN A O 1
ATOM 1219 N N . ASP A 1 158 ? -7.380 -0.107 -0.945 1.00 96.62 158 ASP A N 1
ATOM 1220 C CA . ASP A 1 158 ? -6.935 0.841 -1.968 1.00 96.62 158 ASP A CA 1
ATOM 1221 C C . ASP A 1 158 ? -5.419 1.046 -1.928 1.00 96.62 158 ASP A C 1
ATOM 1223 O O . ASP A 1 158 ? -4.749 0.963 -2.962 1.00 96.62 158 ASP A O 1
ATOM 1227 N N . VAL A 1 159 ? -4.842 1.160 -0.728 1.00 97.12 159 VAL A N 1
ATOM 1228 C CA . VAL A 1 159 ? -3.384 1.181 -0.545 1.00 97.12 159 VAL A CA 1
ATOM 1229 C C . VAL A 1 159 ? -2.748 -0.113 -1.059 1.00 97.12 159 VAL A C 1
ATOM 1231 O O . VAL A 1 159 ? -1.719 -0.071 -1.736 1.00 97.12 159 VAL A O 1
ATOM 1234 N N . ALA A 1 160 ? -3.345 -1.275 -0.782 1.00 96.94 160 ALA A N 1
ATOM 1235 C CA . ALA A 1 160 ? -2.834 -2.554 -1.270 1.00 96.94 160 ALA A CA 1
ATOM 1236 C C . ALA A 1 160 ? -2.883 -2.650 -2.805 1.00 96.94 160 ALA A C 1
ATOM 1238 O O . ALA A 1 160 ? -1.913 -3.095 -3.425 1.00 96.94 160 ALA A O 1
ATOM 1239 N N . LYS A 1 161 ? -3.970 -2.185 -3.436 1.00 97.56 161 LYS A N 1
ATOM 1240 C CA . LYS A 1 161 ? -4.102 -2.119 -4.901 1.00 97.56 161 LYS A CA 1
ATOM 1241 C C . LYS A 1 161 ? -3.055 -1.187 -5.511 1.00 97.56 161 LYS A C 1
ATOM 1243 O O . LYS A 1 161 ? -2.387 -1.589 -6.464 1.00 97.56 161 LYS A O 1
ATOM 1248 N N . ALA A 1 162 ? -2.862 0.003 -4.940 1.00 97.12 162 ALA A N 1
ATOM 1249 C CA . ALA A 1 162 ? -1.857 0.966 -5.388 1.00 97.12 162 ALA A CA 1
ATOM 1250 C C . ALA A 1 162 ? -0.427 0.416 -5.250 1.00 97.12 162 ALA A C 1
ATOM 1252 O O . ALA A 1 162 ? 0.377 0.504 -6.178 1.00 97.12 162 ALA A O 1
ATOM 1253 N N . LYS A 1 163 ? -0.112 -0.241 -4.126 1.00 97.62 163 LYS A N 1
ATOM 1254 C CA . LYS A 1 163 ? 1.183 -0.912 -3.932 1.00 97.62 163 LYS A CA 1
ATOM 1255 C C . LYS A 1 163 ? 1.400 -2.024 -4.959 1.00 97.62 163 LYS A C 1
ATOM 1257 O O . LYS A 1 163 ? 2.470 -2.098 -5.561 1.00 97.62 163 LYS A O 1
ATOM 1262 N N . LYS A 1 164 ? 0.384 -2.857 -5.206 1.00 97.88 164 LYS A N 1
ATOM 1263 C CA . LYS A 1 164 ? 0.452 -3.964 -6.173 1.00 97.88 164 LYS A CA 1
ATOM 1264 C C . LYS A 1 164 ? 0.627 -3.465 -7.606 1.00 97.88 164 LYS A C 1
ATOM 1266 O O . LYS A 1 164 ? 1.415 -4.041 -8.353 1.00 97.88 164 LYS A O 1
ATOM 1271 N N . SER A 1 165 ? -0.076 -2.406 -8.004 1.00 95.62 165 SER A N 1
ATOM 1272 C CA . SER A 1 165 ? 0.070 -1.828 -9.343 1.00 95.62 165 SER A CA 1
ATOM 1273 C C . SER A 1 165 ? 1.449 -1.190 -9.530 1.00 95.62 165 SER A C 1
ATOM 1275 O O . SER A 1 165 ? 2.105 -1.461 -10.536 1.00 95.62 165 SER A O 1
ATOM 1277 N N . ALA A 1 166 ? 1.952 -0.447 -8.540 1.00 96.06 166 ALA A N 1
ATOM 1278 C CA . ALA A 1 166 ? 3.303 0.112 -8.563 1.00 96.06 166 ALA A CA 1
ATOM 1279 C C . ALA A 1 166 ? 4.382 -0.982 -8.626 1.00 96.06 166 ALA A C 1
ATOM 1281 O O . ALA A 1 166 ? 5.329 -0.884 -9.405 1.00 96.06 166 ALA A O 1
ATOM 1282 N N . GLN A 1 167 ? 4.225 -2.059 -7.853 1.00 97.06 167 GLN A N 1
ATOM 1283 C CA . GLN A 1 167 ? 5.136 -3.202 -7.889 1.00 97.06 167 GLN A CA 1
ATOM 1284 C C . GLN A 1 167 ? 5.130 -3.890 -9.258 1.00 97.06 167 GLN A C 1
ATOM 1286 O O . GLN A 1 167 ? 6.196 -4.190 -9.791 1.00 97.06 167 GLN A O 1
ATOM 1291 N N . ARG A 1 168 ? 3.949 -4.105 -9.852 1.00 96.31 168 ARG A N 1
ATOM 1292 C CA . ARG A 1 168 ? 3.819 -4.673 -11.202 1.00 96.31 168 ARG A CA 1
ATOM 1293 C C . ARG A 1 168 ? 4.517 -3.810 -12.249 1.00 96.31 168 ARG A C 1
ATOM 1295 O O . ARG A 1 168 ? 5.234 -4.364 -13.075 1.00 96.31 168 ARG A O 1
ATOM 1302 N N . LYS A 1 169 ? 4.369 -2.481 -12.178 1.00 94.56 169 LYS A N 1
ATOM 1303 C CA . LYS A 1 169 ? 5.085 -1.542 -13.058 1.00 94.56 169 LYS A CA 1
ATOM 1304 C C . LYS A 1 169 ? 6.600 -1.694 -12.915 1.00 94.56 169 LYS A C 1
ATOM 1306 O O . LYS A 1 169 ? 7.272 -1.966 -13.900 1.00 94.56 169 LYS A O 1
ATOM 1311 N N . ARG A 1 170 ? 7.124 -1.662 -11.684 1.00 94.19 170 ARG A N 1
ATOM 1312 C CA . ARG A 1 170 ? 8.562 -1.858 -11.414 1.00 94.19 170 ARG A CA 1
ATOM 1313 C C . ARG A 1 170 ? 9.085 -3.193 -11.938 1.00 94.19 170 ARG A C 1
ATOM 1315 O O . ARG A 1 170 ? 10.154 -3.242 -12.534 1.00 94.19 170 ARG A O 1
ATOM 1322 N N . HIS A 1 171 ? 8.336 -4.272 -11.720 1.00 97.44 171 HIS A N 1
ATOM 1323 C CA . HIS A 1 171 ? 8.718 -5.596 -12.200 1.00 97.44 171 HIS A CA 1
ATOM 1324 C C . HIS A 1 171 ? 8.710 -5.661 -13.729 1.00 97.44 171 HIS A C 1
ATOM 1326 O O . HIS A 1 171 ? 9.631 -6.214 -14.324 1.00 97.44 171 HIS A O 1
ATOM 1332 N N . HIS A 1 172 ? 7.694 -5.085 -14.372 1.00 94.88 172 HIS A N 1
ATOM 1333 C CA . HIS A 1 172 ? 7.623 -5.000 -15.825 1.00 94.88 172 HIS A CA 1
ATOM 1334 C C . HIS A 1 172 ? 8.808 -4.213 -16.394 1.00 94.88 172 HIS A C 1
ATOM 1336 O O . HIS A 1 172 ? 9.500 -4.721 -17.270 1.00 94.88 172 HIS A O 1
ATOM 1342 N N . GLU A 1 173 ? 9.108 -3.040 -15.837 1.00 94.12 173 GLU A N 1
ATOM 1343 C CA . GLU A 1 173 ? 10.271 -2.238 -16.224 1.00 94.12 173 GLU A CA 1
ATOM 1344 C C . GLU A 1 173 ? 11.576 -3.022 -16.072 1.00 94.12 173 GLU A C 1
ATOM 1346 O O . GLU A 1 173 ? 12.372 -3.084 -17.006 1.00 94.12 173 GLU A O 1
ATOM 1351 N N . ALA A 1 174 ? 11.779 -3.681 -14.928 1.00 95.56 174 ALA A N 1
ATOM 1352 C CA . ALA A 1 174 ? 12.955 -4.512 -14.697 1.00 95.56 174 ALA A CA 1
ATOM 1353 C C . ALA A 1 174 ? 13.039 -5.671 -15.700 1.00 95.56 174 ALA A C 1
ATOM 1355 O O . ALA A 1 174 ? 14.111 -5.963 -16.225 1.00 95.56 174 ALA A O 1
ATOM 1356 N N . THR A 1 175 ? 11.905 -6.301 -16.013 1.00 96.19 175 THR A N 1
ATOM 1357 C CA . THR A 1 175 ? 11.828 -7.396 -16.988 1.00 96.19 175 THR A CA 1
ATOM 1358 C C . THR A 1 175 ? 12.200 -6.903 -18.383 1.00 96.19 175 THR A C 1
ATOM 1360 O O . THR A 1 175 ? 13.022 -7.526 -19.046 1.00 96.19 175 THR A O 1
ATOM 1363 N N . VAL A 1 176 ? 11.652 -5.767 -18.821 1.00 95.25 176 VAL A N 1
ATOM 1364 C CA . VAL A 1 176 ? 11.955 -5.160 -20.126 1.00 95.25 176 VAL A CA 1
ATOM 1365 C C . VAL A 1 176 ? 13.426 -4.757 -20.211 1.00 95.25 176 VAL A C 1
ATOM 1367 O O . VAL A 1 176 ? 14.090 -5.054 -21.204 1.00 95.25 176 VAL A O 1
ATOM 1370 N N . MET A 1 177 ? 13.964 -4.146 -19.153 1.00 92.00 177 MET A N 1
ATOM 1371 C CA . MET A 1 177 ? 15.370 -3.758 -19.098 1.00 92.00 177 MET A CA 1
ATOM 1372 C C . MET A 1 177 ? 16.296 -4.972 -19.057 1.00 92.00 177 MET A C 1
ATOM 1374 O O . MET A 1 177 ? 17.358 -4.918 -19.655 1.00 92.00 177 MET A O 1
ATOM 1378 N N . ASN A 1 178 ? 15.920 -6.091 -18.444 1.00 94.88 178 ASN A N 1
ATOM 1379 C CA . ASN A 1 178 ? 16.791 -7.268 -18.363 1.00 94.88 178 ASN A CA 1
ATOM 1380 C C . ASN A 1 178 ? 16.596 -8.270 -19.510 1.00 94.88 178 ASN A C 1
ATOM 1382 O O . ASN A 1 178 ? 17.430 -9.160 -19.676 1.00 94.88 178 ASN A O 1
ATOM 1386 N N . LYS A 1 179 ? 15.545 -8.122 -20.326 1.00 96.00 179 LYS A N 1
ATOM 1387 C CA . LYS A 1 179 ? 15.267 -9.019 -21.452 1.00 96.00 179 LYS A CA 1
ATOM 1388 C C . LYS A 1 179 ? 16.388 -8.955 -22.495 1.00 96.00 179 LYS A C 1
ATOM 1390 O O . LYS A 1 179 ? 16.746 -7.883 -22.997 1.00 96.00 179 LYS A O 1
ATOM 1395 N N . LYS A 1 180 ? 16.907 -10.131 -22.835 1.00 97.00 180 LYS A N 1
ATOM 1396 C CA . LYS A 1 180 ? 17.905 -10.355 -23.884 1.00 97.00 180 LYS A CA 1
ATOM 1397 C C . LYS A 1 180 ? 17.267 -11.108 -25.055 1.00 97.00 180 LYS A C 1
ATOM 1399 O O . LYS A 1 180 ? 16.226 -11.738 -24.878 1.00 97.00 180 LYS A O 1
ATOM 1404 N N . ASN A 1 181 ? 17.844 -10.983 -26.243 1.00 95.62 181 ASN A N 1
ATOM 1405 C CA . ASN A 1 181 ? 17.512 -11.820 -27.397 1.00 95.62 181 ASN A CA 1
ATOM 1406 C C . ASN A 1 181 ? 18.250 -13.172 -27.316 1.00 95.62 181 ASN A C 1
ATOM 1408 O O . ASN A 1 181 ? 19.084 -13.368 -26.431 1.00 95.62 181 ASN A O 1
ATOM 1412 N N . ASP A 1 182 ? 17.988 -14.079 -28.259 1.00 96.81 182 ASP A N 1
ATOM 1413 C CA . ASP A 1 182 ? 18.617 -15.414 -28.297 1.00 96.81 182 ASP A CA 1
ATOM 1414 C C . ASP A 1 182 ? 20.145 -15.349 -28.463 1.00 96.81 182 ASP A C 1
ATOM 1416 O O . ASP A 1 182 ? 20.868 -16.266 -28.090 1.00 96.81 182 ASP A O 1
ATOM 1420 N N . ARG A 1 183 ? 20.654 -14.215 -28.960 1.00 96.62 183 ARG A N 1
ATOM 1421 C CA . ARG A 1 183 ? 22.087 -13.907 -29.078 1.00 96.62 183 ARG A CA 1
ATOM 1422 C C . ARG A 1 183 ? 22.681 -13.302 -27.798 1.00 96.62 183 ARG A C 1
ATOM 1424 O O . ARG A 1 183 ? 23.813 -12.828 -27.810 1.00 96.62 183 ARG A O 1
ATOM 1431 N N . GLY A 1 184 ? 21.918 -13.245 -26.705 1.00 96.75 184 GLY A N 1
ATOM 1432 C CA . GLY A 1 184 ? 22.347 -12.706 -25.412 1.00 96.75 184 GLY A CA 1
ATOM 1433 C C . GLY A 1 184 ? 22.465 -11.177 -25.347 1.00 96.75 184 GLY A C 1
ATOM 1434 O O . GLY A 1 184 ? 22.854 -10.635 -24.309 1.00 96.75 184 GLY A O 1
ATOM 1435 N N . GLN A 1 185 ? 22.108 -10.461 -26.413 1.00 96.19 185 GLN A N 1
ATOM 1436 C CA . GLN A 1 185 ? 22.157 -9.005 -26.472 1.00 96.19 185 GLN A CA 1
ATOM 1437 C C . GLN A 1 185 ? 20.882 -8.383 -25.886 1.00 96.19 185 GLN A C 1
ATOM 1439 O O . GLN A 1 185 ? 19.795 -8.951 -26.005 1.00 96.19 185 GLN A O 1
ATOM 1444 N N . PRO A 1 186 ? 20.974 -7.190 -25.282 1.00 96.38 186 PRO A N 1
ATOM 1445 C CA . PRO A 1 186 ? 19.822 -6.369 -24.931 1.00 96.38 186 PRO A CA 1
ATOM 1446 C C . PRO A 1 186 ? 18.778 -6.238 -26.042 1.00 96.38 186 PRO A C 1
ATOM 1448 O O . PRO A 1 186 ? 19.110 -5.872 -27.170 1.00 96.38 186 PRO A O 1
ATOM 1451 N N . ASN A 1 187 ? 17.497 -6.429 -2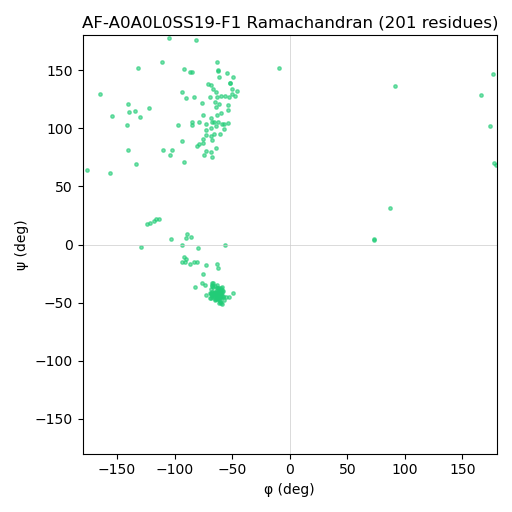5.718 1.00 96.25 187 ASN A N 1
ATOM 1452 C CA . ASN A 1 187 ? 16.434 -6.067 -26.654 1.00 96.25 187 ASN A CA 1
ATOM 1453 C C . ASN A 1 187 ? 16.245 -4.537 -26.684 1.00 96.25 187 ASN A C 1
ATOM 1455 O O . ASN A 1 187 ? 15.477 -3.971 -25.902 1.00 96.25 187 ASN A O 1
ATOM 1459 N N . MET A 1 188 ? 16.965 -3.870 -27.589 1.00 95.50 188 MET A N 1
ATOM 1460 C CA . MET A 1 188 ? 17.005 -2.407 -27.678 1.00 95.50 188 MET A CA 1
ATOM 1461 C C . MET A 1 188 ? 15.650 -1.783 -28.006 1.00 95.50 188 MET A C 1
ATOM 1463 O O . MET A 1 188 ? 15.332 -0.740 -27.449 1.00 95.50 188 MET A O 1
ATOM 1467 N N . ARG A 1 189 ? 14.812 -2.427 -28.827 1.00 95.25 189 ARG A N 1
ATOM 1468 C CA . ARG A 1 189 ? 13.505 -1.873 -29.216 1.00 95.25 189 ARG A CA 1
ATOM 1469 C C . ARG A 1 189 ? 12.598 -1.661 -28.004 1.00 95.25 189 ARG A C 1
ATOM 1471 O O . ARG A 1 189 ? 12.064 -0.574 -27.812 1.00 95.25 189 ARG A O 1
ATOM 1478 N N . SER A 1 190 ? 12.462 -2.679 -27.153 1.00 94.19 190 SER A N 1
ATOM 1479 C CA . SER A 1 190 ? 11.637 -2.578 -25.944 1.00 94.19 190 SER A CA 1
ATOM 1480 C C . SER A 1 190 ? 12.224 -1.603 -24.918 1.00 94.19 190 SER A C 1
ATOM 1482 O O . SER A 1 190 ? 11.470 -0.888 -24.264 1.00 94.19 190 SER A O 1
ATOM 1484 N N . ARG A 1 191 ? 13.559 -1.537 -24.796 1.00 94.25 191 ARG A N 1
ATOM 1485 C CA . ARG A 1 191 ? 14.233 -0.580 -23.903 1.00 94.25 191 ARG A CA 1
ATOM 1486 C C . ARG A 1 191 ? 14.070 0.869 -24.367 1.00 94.25 191 ARG A C 1
ATOM 1488 O O . ARG A 1 191 ? 13.806 1.727 -23.535 1.00 94.25 191 ARG A O 1
ATOM 1495 N N . ILE A 1 192 ? 14.204 1.134 -25.667 1.00 95.94 192 ILE A N 1
ATOM 1496 C CA . ILE A 1 192 ? 14.034 2.470 -26.253 1.00 95.94 192 ILE A CA 1
ATOM 1497 C C . ILE A 1 192 ? 12.600 2.953 -26.046 1.00 95.94 192 ILE A C 1
ATOM 1499 O O . ILE A 1 192 ? 12.422 4.056 -25.550 1.00 95.94 192 ILE A O 1
ATOM 1503 N N . ASN A 1 193 ? 11.592 2.122 -26.328 1.00 94.50 193 ASN A N 1
ATOM 1504 C CA . ASN A 1 193 ? 10.194 2.499 -26.097 1.00 94.50 193 ASN A CA 1
ATOM 1505 C C . ASN A 1 193 ? 9.941 2.853 -24.627 1.00 94.50 193 ASN A C 1
ATOM 1507 O O . ASN A 1 193 ? 9.385 3.904 -24.342 1.00 94.50 193 ASN A O 1
ATOM 1511 N N . LEU A 1 194 ? 10.442 2.038 -23.691 1.00 93.38 194 LEU A N 1
ATOM 1512 C CA . LEU A 1 194 ? 10.314 2.329 -22.263 1.00 93.38 194 LEU A CA 1
ATOM 1513 C C . LEU A 1 194 ? 11.011 3.644 -21.862 1.00 93.38 194 LEU A C 1
ATOM 1515 O O . LEU A 1 194 ? 10.529 4.363 -20.989 1.00 93.38 194 LEU A O 1
ATOM 1519 N N . LEU A 1 195 ? 12.164 3.953 -22.461 1.00 92.12 195 LEU A N 1
ATOM 1520 C CA . LEU A 1 195 ? 12.873 5.213 -22.225 1.00 92.12 195 LEU A CA 1
ATOM 1521 C C . LEU A 1 195 ? 12.106 6.405 -22.801 1.00 92.12 195 LEU A C 1
ATOM 1523 O O . LEU A 1 195 ? 11.988 7.420 -22.123 1.00 92.12 195 LEU A O 1
ATOM 1527 N N . LEU A 1 196 ? 11.553 6.274 -24.007 1.00 94.44 196 LEU A N 1
ATOM 1528 C CA . LEU A 1 196 ? 10.711 7.300 -24.618 1.00 94.44 196 LEU A CA 1
ATOM 1529 C C . LEU A 1 196 ? 9.452 7.548 -23.785 1.00 94.44 196 LEU A C 1
ATOM 1531 O O . LEU A 1 196 ? 9.156 8.704 -23.507 1.00 94.44 196 LEU A O 1
ATOM 1535 N N . ASP A 1 197 ? 8.796 6.499 -23.283 1.00 92.25 197 ASP A N 1
ATOM 1536 C CA . ASP A 1 197 ? 7.649 6.622 -22.375 1.00 92.25 197 ASP A CA 1
ATOM 1537 C C . ASP A 1 197 ? 8.015 7.399 -21.099 1.00 92.25 197 ASP A C 1
ATOM 1539 O O . ASP A 1 197 ? 7.216 8.185 -20.596 1.00 92.25 197 ASP A O 1
ATOM 1543 N N . LYS A 1 198 ? 9.239 7.231 -20.577 1.00 91.06 198 LYS A N 1
ATOM 1544 C CA . LYS A 1 198 ? 9.736 7.989 -19.413 1.00 91.06 198 LYS A CA 1
ATOM 1545 C C . LYS A 1 198 ? 10.073 9.441 -19.742 1.00 91.06 198 LYS A C 1
ATOM 1547 O O . LYS A 1 198 ? 9.886 10.299 -18.887 1.00 91.06 198 LYS A O 1
ATOM 1552 N N . ILE A 1 199 ? 10.574 9.712 -20.946 1.00 93.31 199 ILE A N 1
ATOM 1553 C CA . ILE A 1 199 ? 10.881 11.074 -21.407 1.00 93.31 199 ILE A CA 1
ATOM 1554 C C . ILE A 1 199 ? 9.584 11.842 -21.695 1.00 93.31 199 ILE A C 1
ATOM 1556 O O . ILE A 1 199 ? 9.455 12.994 -21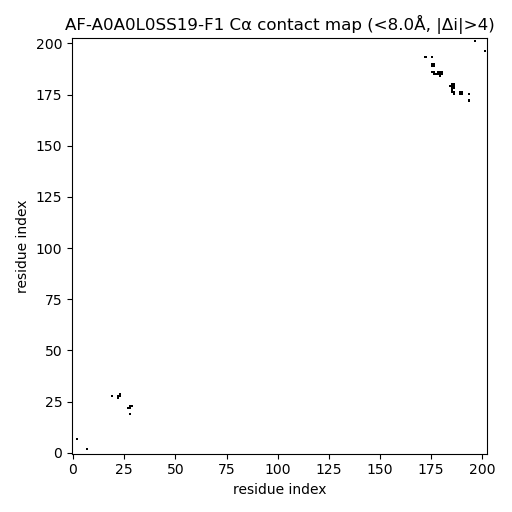.301 1.00 93.31 199 ILE A O 1
ATOM 1560 N N . GLN A 1 200 ? 8.615 11.203 -22.352 1.00 90.94 200 GLN A N 1
ATOM 1561 C CA . GLN A 1 200 ? 7.352 11.822 -22.762 1.00 90.94 200 GLN A CA 1
ATOM 1562 C C . GLN A 1 200 ? 6.320 11.861 -21.626 1.00 90.94 200 GLN A C 1
ATOM 1564 O O . GLN A 1 200 ? 5.566 12.823 -21.506 1.00 90.94 200 GLN A O 1
ATOM 1569 N N . GLY A 1 201 ? 6.284 10.824 -20.784 1.00 77.50 201 GLY A N 1
ATOM 1570 C CA . GLY A 1 201 ? 5.361 10.687 -19.653 1.00 77.50 201 GLY A CA 1
ATOM 1571 C C . GLY A 1 201 ? 5.904 11.191 -18.313 1.00 77.50 201 GLY A C 1
ATOM 1572 O O . GLY A 1 201 ? 5.200 11.096 -17.309 1.00 77.50 201 GLY A O 1
ATOM 1573 N N . GLY A 1 202 ? 7.138 11.701 -18.273 1.00 57.69 202 GLY A N 1
ATOM 1574 C CA . GLY A 1 202 ? 7.778 12.246 -17.075 1.00 57.69 202 GLY A CA 1
ATOM 1575 C C . GLY A 1 202 ? 7.233 13.620 -16.677 1.00 57.69 202 GLY A C 1
ATOM 1576 O O . GLY A 1 202 ? 7.890 14.631 -16.913 1.00 57.69 202 GLY A O 1
ATOM 1577 N N . LYS A 1 203 ? 6.048 13.642 -16.059 1.00 45.53 203 LYS A N 1
ATOM 1578 C CA . LYS A 1 203 ? 5.658 14.648 -15.058 1.00 45.53 203 LYS A CA 1
ATOM 1579 C C . LYS A 1 203 ? 5.840 14.063 -13.661 1.00 45.53 203 LYS A C 1
ATOM 1581 O O . LYS A 1 203 ? 5.526 12.862 -13.490 1.00 45.53 203 LYS A O 1
#

pLDDT: mean 72.3, std 20.06, range [36.94, 97.88]

Radius of gyration: 32.34 Å; Cα contacts (8 Å, |Δi|>4): 24; chains: 1; bounding box: 90×62×72 Å

Secondary structure (DSSP, 8-state):
-PPPHHHHHHHHHHHHHHHHHHHHHTT-S-----------------------------------------------------------------------TTSGGGTSTTS-SS---STT---TTPPPPTTHHHHHHHHHHHHHHHHHHHHHHHHHHHHHHHHHHHHHHHHHHHHHHH-B-TTS-B-HHHHHHHHHHHHHS--